Protein 5C9O (pdb70)

Organism: Photorhabdus laumondii subsp. laumondii (strain DSM 15139 / CIP 105565 / TT01) (NCBI:txid243265)

Nearest PDB structures (foldseek):
  7b7c-assembly1_A  TM=9.975E-01  e=2.654E-60  Photorhabdus laumondii
  6rg2-assembly1_A  TM=9.812E-01  e=1.168E-44  Photorhabdus laumondii subsp. laumondii TTO1
  6rg2-assembly1_B  TM=9.774E-01  e=1.225E-44  Photorhabdus laumondii subsp. laumondii TTO1
  5mxh-assembly1_A  TM=9.766E-01  e=1.684E-43  Photorhabdus asymbiotica subsp. asymbiotica ATCC 43949
  6rfz-assembly1_A  TM=9.771E-01  e=1.188E-42  Photorhabdus laumondii subsp. laumondii TTO1

Foldseek 3Di:
DALLAAFFAFAWEWDQFPQQWIKIWHAFPVQWIWMKIFPHLDLPTDIDAIDTQDAHFQAHKYWDQFPQRKIKIWTQHPVQFIWMKIDPHTPDPDMDHTDGPGFHAQFGKEWDAFPQRKIKIWGQHPQQFIKMKIAPHHPDPRIDRIDTLGFHFSATKYWDAFPQRKIKIWGQHPVQFIKIKIAPHHPDPRIDHIDTPDFHFNHGKDWDAFPVRKIKIWGQHPVQFIKMKIAPDPPDPDIDRMDTDDFHFRGTKEWDQFPVRWIKIWTQGPVQFIWIKIAPDVVHDIDDIDTADAHFDGTWDWDAGPLRKIKIWTQHPVQFIWMKIFSHSDPPGDMDHIDTPDDGGGDRSTRPND

Secondary structure (DSSP, 8-state):
--TT--PPPBS-EEEE-TT--EEEEEEETTSEEEEEEBSSSSTT--B---EEEEEEB-S--EEEE-TTS-EEEEEEBTTS-EEEEEBSSTT-S-BPPPEEEE--B-S--EEEE-TTS-EEEEEEBTTSSEEEEEBSSTTSS-B---EEEE--BSS--EEEE-TTS-EEEEEEBTTSEEEEEEBSSTTSS-BPPPEEEEEEBSS--EEEE-TTS-EEEEEEBTTSEEEEEEB--TT---BPPPEEEEEEB-S--EEEE-TTS-EEEEEEBTTSEEEEEEBSSTT-PBPPPEEEEEE-SSB-EEEE-TTS-EEEEEE-TTSSEEEEEBSSSSTT--BPPPEEE-S--EE-------

Structure (mmCIF, N/CA/C/O backbone):
data_5C9O
#
_entry.id   5C9O
#
_cell.length_a   71.787
_cell.length_b   87.825
_cell.length_c   158.336
_cell.angle_alpha   90.00
_cell.angle_beta   90.00
_cell.angle_gamma   90.00
#
_symmetry.space_group_name_H-M   'I 2 2 2'
#
loop_
_entity.id
_entity.type
_entity.pdbx_description
1 polymer 'PLL lectin'
2 non-polymer GLYCEROL
3 water water
#
loop_
_atom_site.group_PDB
_atom_site.id
_atom_site.type_symbol
_atom_site.label_atom_id
_atom_site.label_alt_id
_atom_site.label_comp_id
_atom_site.label_asym_id
_atom_site.label_entity_id
_atom_site.label_seq_id
_atom_site.pdbx_PDB_ins_code
_atom_site.Cartn_x
_atom_site.Cartn_y
_atom_site.Cartn_z
_atom_site.occupancy
_atom_site.B_iso_or_equiv
_atom_site.auth_seq_id
_atom_site.auth_comp_id
_atom_site.auth_asym_id
_atom_site.auth_atom_id
_atom_site.pdbx_PDB_model_num
ATOM 1 N N . ILE A 1 17 ? -3.429 36.451 9.206 1.00 31.46 17 ILE A N 1
ATOM 2 C CA . ILE A 1 17 ? -2.467 36.062 10.279 1.00 26.19 17 ILE A CA 1
ATOM 3 C C . ILE A 1 17 ? -0.979 36.384 9.985 1.00 21.56 17 ILE A C 1
ATOM 4 O O . ILE A 1 17 ? -0.456 36.353 8.862 1.00 26.39 17 ILE A O 1
ATOM 9 N N . GLU A 1 18 ? -0.279 36.713 11.065 1.00 20.83 18 GLU A N 1
ATOM 10 C CA . GLU A 1 18 ? 1.133 36.968 11.084 1.00 23.16 18 GLU A CA 1
ATOM 11 C C . GLU A 1 18 ? 1.912 35.620 11.227 1.00 18.82 18 GLU A C 1
ATOM 12 O O . GLU A 1 18 ? 1.373 34.599 11.800 1.00 17.42 18 GLU A O 1
ATOM 18 N N . ASN A 1 19 ? 3.131 35.598 10.711 1.00 15.80 19 ASN A N 1
ATOM 19 C CA . ASN A 1 19 ? 3.970 34.396 10.820 1.00 16.06 19 ASN A CA 1
ATOM 20 C C . ASN A 1 19 ? 4.166 33.956 12.241 1.00 16.47 19 ASN A C 1
ATOM 21 O O . ASN A 1 19 ? 4.390 32.765 12.492 1.00 16.18 19 ASN A O 1
ATOM 26 N N . SER A 1 20 ? 4.178 34.877 13.231 1.00 13.82 20 SER A N 1
ATOM 27 C CA . SER A 1 20 ? 4.418 34.546 14.605 1.00 15.06 20 SER A CA 1
ATOM 28 C C . SER A 1 20 ? 3.157 34.161 15.340 1.00 12.87 20 SER A C 1
ATOM 29 O O . SER A 1 20 ? 3.214 33.826 16.538 1.00 13.75 20 SER A O 1
ATOM 32 N N . ALA A 1 21 ? 2.016 34.119 14.702 1.00 13.36 21 ALA A N 1
ATOM 33 C CA . ALA A 1 21 ? 0.775 33.679 15.384 1.00 13.76 21 ALA A CA 1
ATOM 34 C C . ALA A 1 21 ? 0.921 32.268 15.904 1.00 12.50 21 ALA A C 1
ATOM 35 O O . ALA A 1 21 ? 1.529 31.429 15.255 1.00 12.58 21 ALA A O 1
ATOM 37 N N . ILE A 1 22 ? 0.190 32.013 16.984 1.00 12.48 22 ILE A N 1
ATOM 38 C CA . ILE A 1 22 ? -0.021 30.662 17.455 1.00 11.33 22 ILE A CA 1
ATOM 39 C C . ILE A 1 22 ? -1.499 30.395 17.570 1.00 11.27 22 ILE A C 1
ATOM 40 O O . ILE A 1 22 ? -2.180 31.037 18.359 1.00 12.14 22 ILE A O 1
ATOM 45 N N . ALA A 1 23 ? -2.049 29.540 16.724 1.00 10.57 23 ALA A N 1
ATOM 46 C CA . ALA A 1 23 ? -3.458 29.249 16.621 1.00 10.31 23 ALA A CA 1
ATOM 47 C C . ALA A 1 23 ? -4.032 28.802 17.985 1.00 9.57 23 ALA A C 1
ATOM 48 O O . ALA A 1 23 ? -3.299 28.188 18.793 1.00 11.12 23 ALA A O 1
ATOM 50 N N . LEU A 1 24 ? -5.299 29.114 18.157 1.00 10.18 24 LEU A N 1
ATOM 51 C CA . LEU A 1 24 ? -6.023 28.714 19.359 1.00 9.66 24 LEU A CA 1
ATOM 52 C C . LEU A 1 24 ? -5.855 27.269 19.674 1.00 9.94 24 LEU A C 1
ATOM 53 O O . LEU A 1 24 ? -6.023 26.393 18.828 1.00 10.94 24 LEU A O 1
ATOM 58 N N . SER A 1 25 ? -5.569 26.996 20.946 1.00 10.61 25 SER A N 1
ATOM 59 C CA A SER A 1 25 ? -5.305 25.663 21.445 0.50 10.24 25 SER A CA 1
ATOM 60 C CA B SER A 1 25 ? -5.275 25.672 21.464 0.50 10.83 25 SER A CA 1
ATOM 61 C C . SER A 1 25 ? -6.563 24.913 21.875 1.00 10.08 25 SER A C 1
ATOM 62 O O . SER A 1 25 ? -7.673 25.490 21.925 1.00 9.62 25 SER A O 1
ATOM 67 N N . GLY A 1 26 ? -6.437 23.643 22.130 1.00 9.43 26 GLY A N 1
ATOM 68 C CA . GLY A 1 26 ? -7.486 22.895 22.779 1.00 8.53 26 GLY A CA 1
ATOM 69 C C . GLY A 1 26 ? -7.711 23.395 24.196 1.00 8.86 26 GLY A C 1
ATOM 70 O O . GLY A 1 26 ? -6.816 23.961 24.801 1.00 10.51 26 GLY A O 1
ATOM 71 N N . ILE A 1 27 ? -8.911 23.160 24.660 1.00 8.31 27 ILE A N 1
ATOM 72 C CA . ILE A 1 27 ? -9.347 23.662 26.031 1.00 8.64 27 ILE A CA 1
ATOM 73 C C . ILE A 1 27 ? -9.139 22.663 27.146 1.00 8.22 27 ILE A C 1
ATOM 74 O O . ILE A 1 27 ? -9.188 23.038 28.306 1.00 9.07 27 ILE A O 1
ATOM 79 N N . VAL A 1 28 ? -8.955 21.399 26.804 1.00 7.81 28 VAL A N 1
ATOM 80 C CA . VAL A 1 28 ? -8.676 20.335 27.809 1.00 8.20 28 VAL A CA 1
ATOM 81 C C . VAL A 1 28 ? -7.542 19.499 27.355 1.00 8.20 28 VAL A C 1
ATOM 82 O O . VAL A 1 28 ? -7.222 19.436 26.134 1.00 9.50 28 VAL A O 1
ATOM 86 N N . SER A 1 29 ? -6.917 18.813 28.271 1.00 7.63 29 SER A N 1
ATOM 87 C CA A SER A 1 29 ? -6.069 17.652 27.958 0.73 8.42 29 SER A CA 1
ATOM 88 C CA B SER A 1 29 ? -6.106 17.673 27.868 0.27 7.52 29 SER A CA 1
ATOM 89 C C . SER A 1 29 ? -6.840 16.392 28.289 1.00 8.23 29 SER A C 1
ATOM 90 O O . SER A 1 29 ? -7.648 16.406 29.262 1.00 10.27 29 SER A O 1
ATOM 95 N N . VAL A 1 30 ? -6.617 15.284 27.571 1.00 7.40 30 VAL A N 1
ATOM 96 C CA . VAL A 1 30 ? -7.402 14.089 27.755 1.00 7.57 30 VAL A CA 1
ATOM 97 C C . VAL A 1 30 ? -6.459 12.911 27.847 1.00 7.22 30 VAL A C 1
ATOM 98 O O . VAL A 1 30 ? -5.387 12.888 27.227 1.00 9.41 30 VAL A O 1
ATOM 102 N N . ALA A 1 31 ? -6.805 11.929 28.614 1.00 7.66 31 ALA A N 1
ATOM 103 C CA . ALA A 1 31 ? -6.152 10.633 28.665 1.00 7.68 31 ALA A CA 1
ATOM 104 C C . ALA A 1 31 ? -7.109 9.522 28.785 1.00 7.22 31 ALA A C 1
ATOM 105 O O . ALA A 1 31 ? -8.247 9.678 29.212 1.00 8.68 31 ALA A O 1
ATOM 107 N N . ASN A 1 32 ? -6.671 8.329 28.386 1.00 7.04 32 ASN A N 1
ATOM 108 C CA . ASN A 1 32 ? -7.319 7.088 28.744 1.00 6.55 32 ASN A CA 1
ATOM 109 C C . ASN A 1 32 ? -6.759 6.562 30.047 1.00 7.19 32 ASN A C 1
ATOM 110 O O . ASN A 1 32 ? -5.517 6.534 30.236 1.00 6.84 32 ASN A O 1
ATOM 115 N N . ASN A 1 33 ? -7.632 6.157 30.956 1.00 6.14 33 ASN A N 1
ATOM 116 C CA . ASN A 1 33 ? -7.209 5.499 32.195 1.00 6.49 33 ASN A CA 1
ATOM 117 C C . ASN A 1 33 ? -6.671 4.096 31.894 1.00 6.51 33 ASN A C 1
ATOM 118 O O . ASN A 1 33 ? -6.673 3.638 30.732 1.00 6.77 33 ASN A O 1
ATOM 123 N N . ALA A 1 34 ? -6.251 3.405 32.949 1.00 7.13 34 ALA A N 1
ATOM 124 C CA . ALA A 1 34 ? -5.755 2.004 32.766 1.00 7.57 34 ALA A CA 1
ATOM 125 C C . ALA A 1 34 ? -6.879 1.126 32.164 1.00 7.96 34 ALA A C 1
ATOM 126 O O . ALA A 1 34 ? -6.623 0.219 31.366 1.00 9.47 34 ALA A O 1
ATOM 128 N N . ASP A 1 35 ? -8.140 1.432 32.536 1.00 7.26 35 ASP A N 1
ATOM 129 C CA . ASP A 1 35 ? -9.268 0.703 31.980 1.00 7.81 35 ASP A CA 1
ATOM 130 C C . ASP A 1 35 ? -9.850 1.344 30.763 1.00 7.06 35 ASP A C 1
ATOM 131 O O . ASP A 1 35 ? -10.910 0.933 30.246 1.00 7.68 35 ASP A O 1
ATOM 136 N N . ASN A 1 36 ? -9.149 2.302 30.142 1.00 6.73 36 ASN A N 1
ATOM 137 C CA . ASN A 1 36 ? -9.485 2.985 28.927 1.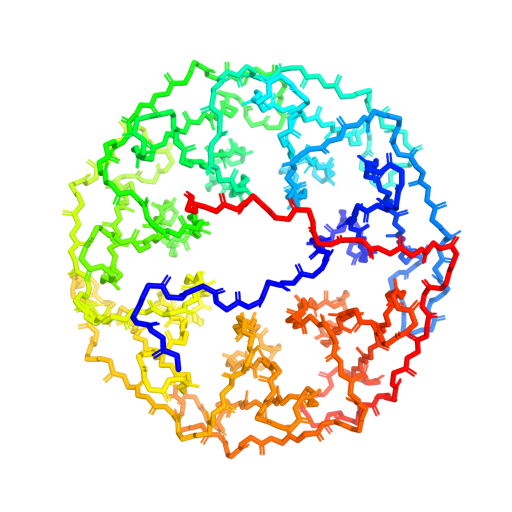00 7.80 36 ASN A CA 1
ATOM 138 C C . ASN A 1 36 ? -10.647 3.971 29.032 1.00 7.07 36 ASN A C 1
ATOM 139 O O . ASN A 1 36 ? -10.917 4.653 28.012 1.00 8.18 36 ASN A O 1
ATOM 144 N N . ARG A 1 37 ? -11.204 4.243 30.201 1.00 6.76 37 ARG A N 1
ATOM 145 C CA . ARG A 1 37 ? -12.153 5.359 30.314 1.00 7.19 37 ARG A CA 1
ATOM 146 C C . ARG A 1 37 ? -11.446 6.645 30.003 1.00 7.10 37 ARG A C 1
ATOM 147 O O . ARG A 1 37 ? -10.356 6.934 30.511 1.00 7.39 37 ARG A O 1
ATOM 155 N N . LEU A 1 38 ? -12.109 7.509 29.273 1.00 7.02 38 LEU A N 1
ATOM 156 C CA . LEU A 1 38 ? -11.640 8.849 29.020 1.00 7.40 38 LEU A CA 1
ATOM 157 C C . LEU A 1 38 ? -11.747 9.782 30.197 1.00 7.10 38 LEU A C 1
ATOM 158 O O . LEU A 1 38 ? -12.753 9.703 30.924 1.00 7.86 38 LEU A O 1
ATOM 163 N N . GLU A 1 39 ? -10.772 10.663 30.378 1.00 7.05 39 GLU A N 1
ATOM 164 C CA . GLU A 1 39 ? -10.757 11.624 31.462 1.00 7.25 39 GLU A CA 1
ATOM 165 C C . GLU A 1 39 ? -10.138 12.866 30.969 1.00 7.11 39 GLU A C 1
ATOM 166 O O . GLU A 1 39 ? -9.111 12.891 30.262 1.00 7.55 39 GLU A O 1
ATOM 172 N N . VAL A 1 40 ? -10.786 13.995 31.252 1.00 6.80 40 VAL A N 1
ATOM 173 C CA . VAL A 1 40 ? -10.446 15.299 30.765 1.00 7.81 40 VAL A CA 1
ATOM 174 C C . VAL A 1 40 ? -10.070 16.261 31.868 1.00 6.85 40 VAL A C 1
ATOM 175 O O . VAL A 1 40 ? -10.580 16.150 32.995 1.00 7.19 40 VAL A O 1
ATOM 179 N N . PHE A 1 41 ? -9.131 17.179 31.563 1.00 7.26 41 PHE A N 1
ATOM 180 C CA . PHE A 1 41 ? -8.576 18.116 32.510 1.00 6.90 41 PHE A CA 1
ATOM 181 C C . PHE A 1 41 ? -8.577 19.486 31.935 1.00 8.15 41 PHE A C 1
ATOM 182 O O . PHE A 1 41 ? -8.061 19.687 30.839 1.00 7.75 41 PHE A O 1
ATOM 190 N N . GLY A 1 42 ? -9.179 20.452 32.608 1.00 7.79 42 GLY A N 1
ATOM 191 C CA . GLY A 1 42 ? -9.190 21.818 32.191 1.00 8.10 42 GLY A CA 1
ATOM 192 C C . GLY A 1 42 ? -9.081 22.801 33.341 1.00 8.43 42 GLY A C 1
ATOM 193 O O . GLY A 1 42 ? -9.082 22.337 34.462 1.00 9.41 42 GLY A O 1
ATOM 194 N N . VAL A 1 43 ? -9.098 24.082 33.035 1.00 7.40 43 VAL A N 1
ATOM 195 C CA . VAL A 1 43 ? -8.975 25.112 34.071 1.00 7.88 43 VAL A CA 1
ATOM 196 C C . VAL A 1 43 ? -10.252 25.916 34.062 1.00 7.67 43 VAL A C 1
ATOM 197 O O . VAL A 1 43 ? -10.758 26.328 33.030 1.00 8.60 43 VAL A O 1
ATOM 201 N N . SER A 1 44 ? -10.848 26.088 35.243 1.00 8.38 44 SER A N 1
ATOM 202 C CA . SER A 1 44 ? -12.110 26.867 35.401 1.00 8.85 44 SER A CA 1
ATOM 203 C C . SER A 1 44 ? -11.824 28.315 35.733 1.00 10.21 44 SER A C 1
ATOM 204 O O . SER A 1 44 ? -10.691 28.772 35.808 1.00 9.65 44 SER A O 1
ATOM 207 N N . THR A 1 45 ? -12.936 29.033 36.011 1.00 11.76 45 THR A N 1
ATOM 208 C CA . THR A 1 45 ? -12.837 30.467 36.245 1.00 12.53 45 THR A CA 1
ATOM 209 C C . THR A 1 45 ? -12.251 30.770 37.574 1.00 13.44 45 THR A C 1
ATOM 210 O O . THR A 1 45 ? -11.885 31.956 37.829 1.00 15.50 45 THR A O 1
ATOM 214 N N . ASP A 1 46 ? -12.069 29.815 38.494 1.00 11.76 46 ASP A N 1
ATOM 215 C CA . ASP A 1 46 ? -11.307 29.911 39.669 1.00 11.51 46 ASP A CA 1
ATOM 216 C C . ASP A 1 46 ? -9.834 29.665 39.568 1.00 11.73 46 ASP A C 1
ATOM 217 O O . ASP A 1 46 ? -9.086 29.639 40.513 1.00 15.29 46 ASP A O 1
ATOM 222 N N . SER A 1 47 ? -9.415 29.477 38.293 1.00 10.98 47 SER A N 1
ATOM 223 C CA A SER A 1 47 ? -8.013 29.228 37.966 0.50 10.50 47 SER A CA 1
ATOM 224 C CA B SER A 1 47 ? -8.021 29.199 37.872 0.50 11.50 47 SER A CA 1
ATOM 225 C C . SER A 1 47 ? -7.499 27.913 38.512 1.00 11.08 47 SER A C 1
ATOM 226 O O . SER A 1 47 ? -6.286 27.788 38.646 1.00 11.79 47 SER A O 1
ATOM 231 N N . ALA A 1 48 ? -8.364 26.991 38.908 1.00 10.11 48 ALA A N 1
ATOM 232 C CA . ALA A 1 48 ? -8.000 25.652 39.352 1.00 9.50 48 ALA A CA 1
ATOM 233 C C . ALA A 1 48 ? -8.293 24.665 38.241 1.00 8.33 48 ALA A C 1
ATOM 234 O O . ALA A 1 48 ? -9.120 24.854 37.365 1.00 8.33 48 ALA A O 1
ATOM 236 N N . VAL A 1 49 ? -7.486 23.595 38.263 1.00 7.81 49 VAL A N 1
ATOM 237 C CA . VAL A 1 49 ? -7.740 22.449 37.407 1.00 8.44 49 VAL A CA 1
ATOM 238 C C . VAL A 1 49 ? -8.895 21.616 37.919 1.00 8.64 49 VAL A C 1
ATOM 239 O O . VAL 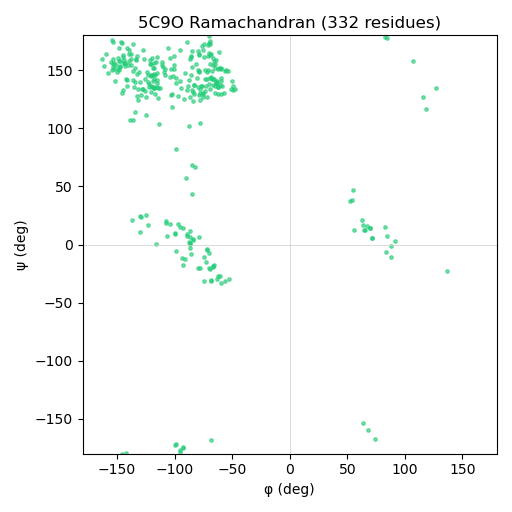A 1 49 ? -8.937 21.250 39.121 1.00 8.62 49 VAL A O 1
ATOM 243 N N . TRP A 1 50 ? -9.850 21.311 37.056 1.00 7.27 50 TRP A N 1
ATOM 244 C CA . TRP A 1 50 ? -10.892 20.405 37.321 1.00 7.79 50 TRP A CA 1
ATOM 245 C C . TRP A 1 50 ? -10.838 19.219 36.357 1.00 7.40 50 TRP A C 1
ATOM 246 O O . TRP A 1 50 ? -10.286 19.394 35.246 1.00 8.28 50 TRP A O 1
ATOM 257 N N . HIS A 1 51 ? -11.402 18.092 36.733 1.00 7.29 51 HIS A N 1
ATOM 258 C CA . HIS A 1 51 ? -11.406 16.940 35.840 1.00 7.51 51 HIS A CA 1
ATOM 259 C C . HIS A 1 51 ? -12.736 16.244 35.841 1.00 7.79 51 HIS A C 1
ATOM 260 O O . HIS A 1 51 ? -13.535 16.385 36.801 1.00 8.72 51 HIS A O 1
ATOM 267 N N . ASN A 1 52 ? -13.036 15.480 34.837 1.00 6.88 52 ASN A N 1
ATOM 268 C CA . ASN A 1 52 ? -14.262 14.741 34.661 1.00 7.18 52 ASN A CA 1
ATOM 269 C C . ASN A 1 52 ? -13.951 13.455 33.884 1.00 8.28 52 ASN A C 1
ATOM 270 O O . ASN A 1 52 ? -12.929 13.486 33.165 1.00 7.35 52 ASN A O 1
ATOM 275 N N . TRP A 1 53 ? -14.741 12.441 33.957 1.00 7.33 53 TRP A N 1
ATOM 276 C CA . TRP A 1 53 ? -14.440 11.201 33.366 1.00 7.09 53 TRP A CA 1
ATOM 277 C C . TRP A 1 53 ? -15.654 10.392 32.989 1.00 8.40 53 TRP A C 1
ATOM 278 O O . TRP A 1 53 ? -16.700 10.530 33.644 1.00 8.12 53 TRP A O 1
ATOM 289 N N . GLN A 1 54 ? -15.509 9.474 32.023 1.00 6.67 54 GLN A N 1
ATOM 290 C CA . GLN A 1 54 ? -16.466 8.484 31.800 1.00 6.97 54 GLN A CA 1
ATOM 291 C C . GLN A 1 54 ? -16.529 7.568 33.012 1.00 8.22 54 GLN A C 1
ATOM 292 O O . GLN A 1 54 ? -15.515 7.181 33.594 1.00 8.67 54 GLN A O 1
ATOM 298 N N . THR A 1 55 ? -17.745 7.205 33.453 1.00 9.14 55 THR A N 1
ATOM 299 C CA . THR A 1 55 ? -17.874 6.258 34.552 1.00 10.92 55 THR A CA 1
ATOM 300 C C . THR A 1 55 ? -17.653 4.823 34.107 1.00 8.97 55 THR A C 1
ATOM 301 O O . THR A 1 55 ? -17.338 3.960 34.934 1.00 11.46 55 THR A O 1
ATOM 305 N N . ALA A 1 56 ? -17.791 4.537 32.823 1.00 9.17 56 ALA A N 1
ATOM 306 C CA . ALA A 1 56 ? -17.511 3.215 32.242 1.00 9.38 56 ALA A CA 1
ATOM 307 C C . ALA A 1 56 ? -17.050 3.382 30.838 1.00 8.61 56 ALA A C 1
ATOM 308 O O . ALA A 1 56 ? -17.430 4.328 30.150 1.00 10.52 56 ALA A O 1
ATOM 310 N N . PRO A 1 57 ? -16.228 2.490 30.316 1.00 8.62 57 PRO A N 1
ATOM 311 C CA . PRO A 1 57 ? -15.755 2.592 28.938 1.00 8.95 57 PRO A CA 1
ATOM 312 C C . PRO A 1 57 ? -16.794 1.962 27.981 1.00 10.92 57 PRO A C 1
ATOM 313 O O . PRO A 1 57 ? -16.549 0.976 27.323 1.00 12.23 57 PRO A O 1
ATOM 317 N N . LEU A 1 58 ? -17.956 2.627 27.871 1.00 11.89 58 LEU A N 1
ATOM 318 C CA . LEU A 1 58 ? -19.078 2.150 27.058 1.00 12.57 58 LEU A CA 1
ATOM 319 C C . LEU A 1 58 ? -19.587 3.313 26.247 1.00 13.21 58 LEU A C 1
ATOM 320 O O . LEU A 1 58 ? -19.460 4.466 26.674 1.00 13.08 58 LEU A O 1
ATOM 325 N N . PRO A 1 59 ? -20.297 3.031 25.134 1.00 13.77 59 PRO A N 1
ATOM 326 C CA . PRO A 1 59 ? -20.757 4.134 24.223 1.00 15.02 59 PRO A CA 1
ATOM 327 C C . PRO A 1 59 ? -21.839 4.996 24.853 1.00 14.71 59 PRO A C 1
ATOM 328 O O . PRO A 1 59 ? -21.988 6.179 24.344 1.00 18.33 59 PRO A O 1
ATOM 332 N N . ASN A 1 60 ? -22.511 4.527 25.809 1.00 14.53 60 ASN A N 1
ATOM 333 C CA . ASN A 1 60 ? -23.542 5.282 26.470 1.00 17.70 60 ASN A CA 1
ATOM 334 C C . ASN A 1 60 ? -23.184 5.742 27.840 1.00 18.64 60 ASN A C 1
ATOM 335 O O . ASN A 1 60 ? -24.028 5.918 28.698 1.00 20.42 60 ASN A O 1
ATOM 340 N N . SER A 1 61 ? -21.885 5.776 28.186 1.00 15.01 61 SER A N 1
ATOM 341 C CA . SER A 1 61 ? -21.518 6.071 29.566 1.00 13.63 61 SER A CA 1
ATOM 342 C C . SER A 1 61 ? -21.943 7.450 29.977 1.00 11.77 61 SER A C 1
ATOM 343 O O . SER A 1 61 ? -21.755 8.400 29.304 1.00 13.99 61 SER A O 1
ATOM 346 N N . SER A 1 62 ? -22.391 7.480 31.201 1.00 13.02 62 SER A N 1
ATOM 347 C CA . SER A 1 62 ? -22.441 8.720 31.878 1.00 12.14 62 SER A CA 1
ATOM 348 C C . SER A 1 62 ? -21.057 9.277 32.179 1.00 11.66 62 SER A C 1
ATOM 349 O O . SER A 1 62 ? -20.093 8.490 32.234 1.00 11.31 62 SER A O 1
ATOM 352 N N . TRP A 1 63 ? -21.002 10.538 32.494 1.00 10.81 63 TRP A N 1
ATOM 353 C CA . TRP A 1 63 ? -19.818 11.193 32.991 1.00 9.54 63 TRP A CA 1
ATOM 354 C C . TRP A 1 63 ? -19.985 11.508 34.442 1.00 11.07 63 TRP A C 1
ATOM 355 O O . TRP A 1 63 ? -21.112 11.760 34.962 1.00 12.38 63 TRP A O 1
ATOM 366 N N . ALA A 1 64 ? -18.938 11.462 35.231 1.00 9.27 64 ALA A N 1
ATOM 367 C CA . ALA A 1 64 ? -18.969 11.529 36.682 1.00 9.33 64 ALA A CA 1
ATOM 368 C C . ALA A 1 64 ? -19.391 12.875 37.242 1.00 9.35 64 ALA A C 1
ATOM 369 O O . ALA A 1 64 ? -19.917 12.869 38.368 1.00 11.81 64 ALA A O 1
ATOM 371 N N . GLY A 1 65 ? -19.100 13.944 36.552 1.00 9.18 65 GLY A N 1
ATOM 372 C CA . GLY A 1 65 ? -19.211 15.270 37.033 1.00 9.84 65 GLY A CA 1
ATOM 373 C C . GLY A 1 65 ? -17.859 15.890 37.310 1.00 9.05 65 GLY A C 1
ATOM 374 O O . GLY A 1 65 ? -16.864 15.155 37.544 1.00 10.13 65 GLY A O 1
ATOM 375 N N . TRP A 1 66 ? -17.784 17.200 37.327 1.00 8.31 66 TRP A N 1
ATOM 376 C CA . TRP A 1 66 ? -16.530 17.867 37.490 1.00 8.26 66 TRP A CA 1
ATOM 377 C C . TRP A 1 66 ? -16.098 17.847 38.893 1.00 8.56 66 TRP A C 1
ATOM 378 O O . TRP A 1 66 ? -16.836 18.153 39.865 1.00 10.79 66 TRP A O 1
ATOM 389 N N . ASN A 1 67 ? -14.794 17.504 39.086 1.00 8.37 67 ASN A N 1
ATOM 390 C CA . ASN A 1 67 ? -14.146 17.402 40.417 1.00 7.40 67 ASN A CA 1
ATOM 391 C C . ASN A 1 67 ? -12.987 18.329 40.428 1.00 8.35 67 ASN A C 1
ATOM 392 O O . ASN A 1 67 ? -12.147 18.358 39.491 1.00 8.28 67 ASN A O 1
ATOM 397 N N . LYS A 1 68 ? -12.761 19.122 41.466 1.00 8.15 68 LYS A N 1
ATOM 398 C CA A LYS A 1 68 ? -11.714 20.124 41.578 0.50 8.05 68 LYS A CA 1
ATOM 399 C CA B LYS A 1 68 ? -11.758 20.089 41.605 0.50 8.00 68 LYS A CA 1
ATOM 400 C C . LYS A 1 68 ? -10.485 19.579 42.232 1.00 7.99 68 LYS A C 1
ATOM 401 O O . LYS A 1 68 ? -10.547 18.893 43.282 1.00 10.56 68 LYS A O 1
ATOM 412 N N . PHE A 1 69 ? -9.312 19.940 41.667 1.00 8.52 69 PHE A N 1
ATOM 413 C CA . PHE A 1 69 ? -8.062 19.896 42.402 1.00 8.37 69 PHE A CA 1
ATOM 414 C C . PHE A 1 69 ? -7.827 21.242 43.048 1.00 8.07 69 PHE A C 1
ATOM 415 O O . PHE A 1 69 ? -7.805 22.238 42.355 1.00 9.38 69 PHE A O 1
ATOM 423 N N . ASN A 1 70 ? -7.621 21.282 44.354 1.00 9.92 70 ASN A N 1
ATOM 424 C CA . ASN A 1 70 ? -7.358 22.604 44.940 1.00 11.55 70 ASN A CA 1
ATOM 425 C C . ASN A 1 70 ? -6.043 23.133 44.442 1.00 11.43 70 ASN A C 1
ATOM 426 O O . ASN A 1 70 ? -5.081 22.390 44.299 1.00 12.97 70 ASN A O 1
ATOM 431 N N . GLY A 1 71 ? -5.984 24.413 44.209 1.00 10.65 71 GLY A N 1
ATOM 432 C CA . GLY A 1 71 ? -4.764 25.129 43.908 1.00 11.20 71 GLY A CA 1
ATOM 433 C C . GLY A 1 71 ? -4.869 25.953 42.616 1.00 11.95 71 GLY A C 1
ATOM 434 O O . GLY A 1 71 ? -5.455 25.508 41.583 1.00 12.82 71 GLY A O 1
ATOM 435 N N . VAL A 1 72 ? -4.423 27.188 42.581 1.00 11.80 72 VAL A N 1
ATOM 436 C CA . VAL A 1 72 ? -4.398 28.015 41.488 1.00 11.91 72 VAL A CA 1
ATOM 437 C C . VAL A 1 72 ? -3.231 27.660 40.530 1.00 10.61 72 VAL A C 1
ATOM 438 O O . VAL A 1 72 ? -2.092 27.434 41.015 1.00 11.81 72 VAL A O 1
ATOM 442 N N . VAL A 1 73 ? -3.511 27.649 39.218 1.00 9.01 73 VAL A N 1
ATOM 443 C CA . VAL A 1 73 ? -2.528 27.311 38.241 1.00 9.81 73 VAL A CA 1
ATOM 444 C C . VAL A 1 73 ? -2.459 28.399 37.177 1.00 9.35 73 VAL A C 1
ATOM 445 O O . VAL A 1 73 ? -3.332 29.243 37.026 1.00 10.91 73 VAL A O 1
ATOM 449 N N . THR A 1 74 ? -1.386 28.308 36.358 1.00 9.34 74 THR A N 1
ATOM 450 C CA . THR A 1 74 ? -1.061 29.320 35.402 1.00 8.73 74 THR A CA 1
ATOM 451 C C . THR A 1 74 ? -0.643 28.852 34.029 1.00 8.99 74 THR A C 1
ATOM 452 O O . THR A 1 74 ? -0.020 29.512 33.264 1.00 10.29 74 THR A O 1
ATOM 456 N N . SER A 1 75 ? -1.043 27.604 33.718 1.00 8.57 75 SER A N 1
ATOM 457 C CA . SER A 1 75 ? -0.884 27.047 32.347 1.00 8.72 75 SER A CA 1
ATOM 458 C C . SER A 1 75 ? -2.047 26.129 32.036 1.00 8.67 75 SER A C 1
ATOM 459 O O . SER A 1 75 ? -2.766 25.731 32.935 1.00 9.11 75 SER A O 1
ATOM 462 N N . LYS A 1 76 ? -2.097 25.665 30.799 1.00 8.34 76 LYS A N 1
ATOM 463 C CA . LYS A 1 76 ? -2.937 24.503 30.477 1.00 8.48 76 LYS A CA 1
ATOM 464 C C . LYS A 1 76 ? -2.326 23.306 31.171 1.00 8.39 76 LYS A C 1
ATOM 465 O O . LYS A 1 76 ? -1.087 23.172 31.193 1.00 9.40 76 LYS A O 1
ATOM 471 N N . PRO A 1 77 ? -3.111 22.373 31.713 1.00 8.05 77 PRO A N 1
ATOM 472 C CA . PRO A 1 77 ? -2.587 21.119 32.310 1.00 8.51 77 PRO A CA 1
ATOM 473 C C . PRO A 1 77 ? -2.290 20.168 31.211 1.00 8.93 77 PRO A C 1
ATOM 474 O O . PRO A 1 77 ? -2.961 20.117 30.206 1.00 11.17 77 PRO A O 1
ATOM 478 N N . ALA A 1 78 ? -1.325 19.329 31.445 1.00 7.77 78 ALA A N 1
ATOM 479 C CA . ALA A 1 78 ? -0.986 18.198 30.607 1.00 8.21 78 ALA A CA 1
ATOM 480 C C . ALA A 1 78 ? -1.083 16.958 31.325 1.00 8.59 78 ALA A C 1
ATOM 481 O O . ALA A 1 78 ? -0.562 16.789 32.397 1.00 11.67 78 ALA A O 1
ATOM 483 N N . VAL A 1 79 ? -1.741 15.937 30.817 1.00 9.19 79 VAL A N 1
ATOM 484 C CA . VAL A 1 79 ? -1.928 14.647 31.505 1.00 8.31 79 VAL A CA 1
ATOM 485 C C . VAL A 1 79 ? -1.236 13.516 30.710 1.00 7.97 79 VAL A C 1
ATOM 486 O O . VAL A 1 79 ? -1.244 13.501 29.479 1.00 8.48 79 VAL A O 1
ATOM 490 N N . HIS A 1 80 ? -0.704 12.522 31.421 1.00 7.02 80 HIS A N 1
ATOM 491 C CA . HIS A 1 80 ? -0.280 11.277 30.799 1.00 7.28 80 HIS A CA 1
ATOM 492 C C . HIS A 1 80 ? -0.571 10.141 31.718 1.00 7.21 80 HIS A C 1
ATOM 493 O O . HIS A 1 80 ? -0.460 10.299 32.958 1.00 8.70 80 HIS A O 1
ATOM 500 N N . ARG A 1 81 ? -0.767 8.959 31.159 1.00 7.45 81 ARG A N 1
ATOM 501 C CA . ARG A 1 81 ? -0.842 7.688 31.926 1.00 7.16 81 ARG A CA 1
ATOM 502 C C . ARG A 1 81 ? 0.516 7.143 32.176 1.00 7.85 81 ARG A C 1
ATOM 503 O O . ARG A 1 81 ? 1.278 6.905 31.218 1.00 8.85 81 ARG A O 1
ATOM 511 N N . ASN A 1 82 ? 0.854 6.927 33.416 1.00 6.93 82 ASN A N 1
ATOM 512 C CA . ASN A 1 82 ? 2.128 6.207 33.758 1.00 7.13 82 ASN A CA 1
ATOM 513 C C . ASN A 1 82 ? 2.098 4.821 33.190 1.00 7.55 82 ASN A C 1
ATOM 514 O O . ASN A 1 82 ? 1.038 4.253 32.903 1.00 8.25 82 ASN A O 1
ATOM 519 N N . SER A 1 83 ? 3.264 4.202 33.170 1.00 7.28 83 SER A N 1
ATOM 520 C CA . SER A 1 83 ? 3.386 2.777 32.777 1.00 6.89 83 SER A CA 1
ATOM 521 C C . SER A 1 83 ? 2.802 1.832 33.790 1.00 7.79 83 SER A C 1
ATOM 522 O O . SER A 1 83 ? 2.682 0.613 33.434 1.00 8.89 83 SER A O 1
ATOM 525 N N . ASP A 1 84 ? 2.368 2.263 34.973 1.00 6.82 84 ASP A N 1
ATOM 526 C CA . ASP A 1 84 ? 1.597 1.468 35.922 1.00 7.01 84 ASP A CA 1
ATOM 527 C C . ASP A 1 84 ? 0.110 1.865 35.906 1.00 7.19 84 ASP A C 1
ATOM 528 O O . ASP A 1 84 ? -0.616 1.489 36.804 1.00 8.29 84 ASP A O 1
ATOM 533 N N . GLY A 1 85 ? -0.320 2.542 34.871 1.00 7.09 85 GLY A N 1
ATOM 534 C CA . GLY A 1 85 ? -1.753 2.894 34.685 1.00 7.03 85 GLY A CA 1
ATOM 535 C C . GLY A 1 85 ? -2.235 4.099 35.389 1.00 7.73 85 GLY A C 1
ATOM 536 O O . GLY A 1 85 ? -3.394 4.473 35.140 1.00 8.46 85 GLY A O 1
ATOM 537 N N . ARG A 1 86 ? -1.457 4.734 36.241 1.00 6.71 86 ARG A N 1
ATOM 538 C CA . ARG A 1 86 ? -1.957 5.872 36.997 1.00 6.76 86 ARG A CA 1
ATOM 539 C C . ARG A 1 86 ? -1.838 7.134 36.194 1.00 6.98 86 ARG A C 1
ATOM 540 O O . ARG A 1 86 ? -0.748 7.475 35.679 1.00 7.24 86 ARG A O 1
ATOM 548 N N . LEU A 1 87 ? -2.880 7.957 36.132 1.00 6.74 87 LEU A N 1
ATOM 549 C CA . LEU A 1 87 ? -2.779 9.226 35.496 1.00 7.01 87 LEU A CA 1
ATOM 550 C C . LEU A 1 87 ? -1.987 10.197 36.362 1.00 7.04 87 LEU A C 1
ATOM 551 O O . LEU A 1 87 ? -2.035 10.177 37.567 1.00 7.70 87 LEU A O 1
ATOM 556 N N . GLU A 1 88 ? -1.329 11.106 35.656 1.00 6.55 88 GLU A N 1
ATOM 557 C CA . GLU A 1 88 ? -0.482 12.110 36.281 1.00 6.40 88 GLU A CA 1
ATOM 558 C C . GLU A 1 88 ? -0.582 13.406 35.462 1.00 6.83 88 GLU A C 1
ATOM 559 O O . GLU A 1 88 ? -0.498 13.378 34.226 1.00 7.10 88 GLU A O 1
ATOM 565 N N . VAL A 1 89 ? -0.826 14.537 36.168 1.00 6.37 89 VAL A N 1
ATOM 566 C CA . VAL A 1 89 ? -1.055 15.809 35.554 1.00 6.80 89 VAL A CA 1
ATOM 567 C C . VAL A 1 89 ? 0.063 16.775 35.918 1.00 6.92 89 VAL A C 1
ATOM 568 O O . VAL A 1 89 ? 0.521 16.792 37.048 1.00 7.84 89 VAL A O 1
ATOM 572 N N . PHE A 1 90 ? 0.439 17.575 34.912 1.00 7.18 90 PHE A N 1
ATOM 573 C CA . PHE A 1 90 ? 1.523 18.565 35.021 1.00 6.80 90 PHE A CA 1
ATOM 574 C C . PHE A 1 90 ? 0.994 19.915 34.709 1.00 7.78 90 PHE A C 1
ATOM 575 O O . PHE A 1 90 ? 0.248 20.120 33.747 1.00 7.90 90 PHE A O 1
ATOM 583 N N . VAL A 1 91 ? 1.386 20.940 35.477 1.00 7.37 91 VAL A N 1
ATOM 584 C CA . VAL A 1 91 ? 0.854 22.291 35.284 1.00 7.42 91 VAL A CA 1
ATOM 585 C C . VAL A 1 91 ? 1.846 23.318 35.805 1.00 7.95 91 VAL A C 1
ATOM 586 O O . VAL A 1 91 ? 2.629 22.984 36.725 1.00 8.67 91 VAL A O 1
ATOM 590 N N . ARG A 1 92 ? 1.778 24.530 35.333 1.00 7.70 92 ARG A N 1
ATOM 591 C CA . ARG A 1 92 ? 2.612 25.622 35.937 1.00 8.18 92 ARG A CA 1
ATOM 592 C C . ARG A 1 92 ? 1.821 26.210 37.073 1.00 8.24 92 ARG A C 1
ATOM 593 O O . ARG A 1 92 ? 0.597 26.372 37.055 1.00 8.49 92 ARG A O 1
ATOM 601 N N . GLY A 1 93 ? 2.574 26.534 38.131 1.00 8.53 93 GLY A N 1
ATOM 602 C CA . GLY A 1 93 ? 1.959 27.142 39.347 1.00 8.81 93 GLY A CA 1
ATOM 603 C C . GLY A 1 93 ? 2.038 28.665 39.362 1.00 9.28 93 GLY A C 1
ATOM 604 O O . GLY A 1 93 ? 2.586 29.267 38.434 1.00 9.43 93 GLY A O 1
ATOM 605 N N . THR A 1 94 ? 1.507 29.239 40.468 1.00 11.25 94 THR A N 1
ATOM 606 C CA . THR A 1 94 ? 1.575 30.663 40.582 1.00 11.53 94 THR A CA 1
ATOM 607 C C . THR A 1 94 ? 3.015 31.164 40.746 1.00 11.57 94 THR A C 1
ATOM 608 O O . THR A 1 94 ? 3.251 32.377 40.531 1.00 13.99 94 THR A O 1
ATOM 612 N N . ASP A 1 95 ? 3.926 30.321 41.145 1.00 10.32 95 ASP A N 1
ATOM 613 C CA . ASP A 1 95 ? 5.343 30.584 41.258 1.00 10.08 95 ASP A CA 1
ATOM 614 C C . ASP A 1 95 ? 6.094 30.361 39.989 1.00 10.47 95 ASP A C 1
ATOM 615 O O . ASP A 1 95 ? 7.364 30.427 39.969 1.00 11.89 95 ASP A O 1
ATOM 620 N N . ASN A 1 96 ? 5.374 30.087 38.888 1.00 9.61 96 ASN A N 1
ATOM 621 C CA . ASN A 1 96 ? 5.993 29.784 37.585 1.00 10.29 96 ASN A CA 1
ATOM 622 C C . ASN A 1 96 ? 6.813 28.523 37.545 1.00 9.66 96 ASN A C 1
ATOM 623 O O . ASN A 1 96 ? 7.559 28.313 36.593 1.00 11.10 96 ASN A O 1
ATOM 628 N N . ALA A 1 97 ? 6.728 27.677 38.546 1.00 8.76 97 ALA A N 1
ATOM 629 C CA . ALA A 1 97 ? 7.402 26.382 38.591 1.00 9.22 97 ALA A CA 1
ATOM 630 C C . ALA A 1 97 ? 6.455 25.308 38.116 1.00 8.86 97 ALA A C 1
ATOM 631 O O . ALA A 1 97 ? 5.252 25.547 37.930 1.00 8.93 97 ALA A O 1
ATOM 633 N N . LEU A 1 98 ? 7.010 24.133 37.866 1.00 8.30 98 LEU A N 1
ATOM 634 C CA . LEU A 1 98 ? 6.234 23.006 37.431 1.00 7.91 98 LEU A CA 1
ATOM 635 C C . LEU A 1 98 ? 5.751 22.285 38.630 1.00 8.60 98 LEU A C 1
ATOM 636 O O . LEU A 1 98 ? 6.468 22.111 39.682 1.00 14.68 98 LEU A O 1
ATOM 641 N N . TRP A 1 99 ? 4.454 21.874 38.617 1.00 6.84 99 TRP A N 1
ATOM 642 C CA . TRP A 1 99 ? 3.827 21.054 39.665 1.00 6.69 99 TRP A CA 1
ATOM 643 C C . TRP A 1 99 ? 3.163 19.819 39.015 1.00 6.64 99 TRP A C 1
ATOM 644 O O . TRP A 1 99 ? 2.841 19.834 37.820 1.00 7.86 99 TRP A O 1
ATOM 655 N N . HIS A 1 100 ? 2.949 18.824 39.811 1.00 6.95 100 HIS A N 1
ATOM 656 C CA . HIS A 1 100 ? 2.290 17.597 39.313 1.00 7.11 100 HIS A CA 1
ATOM 657 C C . HIS A 1 100 ? 1.462 16.958 40.375 1.00 8.03 100 HIS A C 1
ATOM 658 O O . HIS A 1 100 ? 1.733 17.095 41.590 1.00 8.53 100 HIS A O 1
ATOM 665 N N . ASN A 1 101 ? 0.422 16.228 39.964 1.00 7.24 101 ASN A N 1
ATOM 666 C CA . ASN A 1 101 ? -0.392 15.435 40.833 1.00 7.65 101 ASN A CA 1
ATOM 667 C C . ASN A 1 101 ? -0.688 14.103 40.198 1.00 9.32 101 ASN A C 1
ATOM 668 O O . ASN A 1 101 ? -0.442 13.990 38.986 1.00 11.26 101 ASN A O 1
ATOM 673 N N . TRP A 1 102 ? -1.121 13.130 40.868 1.00 7.79 102 TRP A N 1
ATOM 674 C CA . TRP A 1 102 ? -1.346 11.828 40.299 1.00 7.28 102 TRP A CA 1
ATOM 675 C C . TRP A 1 102 ? -2.386 11.055 41.032 1.00 7.85 102 TRP A C 1
ATOM 676 O O . TRP A 1 102 ? -2.643 11.218 42.253 1.00 8.02 102 TRP A O 1
ATOM 687 N N . GLN A 1 103 ? -3.003 10.124 40.304 1.00 7.11 103 GLN A N 1
ATOM 688 C CA . GLN A 1 103 ? -3.731 9.066 40.942 1.00 7.43 103 GLN A CA 1
ATOM 689 C C . GLN A 1 103 ? -2.781 8.231 41.790 1.00 8.27 103 GLN A C 1
ATOM 690 O O . GLN A 1 103 ? -1.720 7.878 41.318 1.00 8.26 103 GLN A O 1
ATOM 696 N N . THR A 1 104 ? -3.241 7.916 43.018 1.00 8.69 104 THR A N 1
ATOM 697 C CA . THR A 1 104 ? -2.433 7.032 43.864 1.00 8.45 104 THR A CA 1
ATOM 698 C C . THR A 1 104 ? -2.666 5.577 43.631 1.00 9.47 104 THR A C 1
ATOM 699 O O . THR A 1 104 ? -1.866 4.674 44.075 1.00 10.70 104 THR A O 1
ATOM 703 N N . ALA A 1 105 ? -3.668 5.234 42.830 1.00 9.21 105 ALA A N 1
ATOM 704 C CA . ALA A 1 105 ? -4.003 3.911 42.364 1.00 10.62 105 ALA A CA 1
ATOM 705 C C . ALA A 1 105 ? -4.695 4.060 41.024 1.00 9.64 105 ALA A C 1
ATOM 706 O O . ALA A 1 105 ? -5.493 4.970 40.850 1.00 10.27 105 ALA A O 1
ATOM 708 N N . ALA A 1 106 ? -4.396 3.165 40.124 1.00 9.30 106 ALA A N 1
ATOM 709 C CA . ALA A 1 106 ? -4.985 3.227 38.788 1.00 9.01 106 ALA A CA 1
ATOM 710 C C . ALA A 1 106 ? -6.486 3.148 38.877 1.00 9.57 106 ALA A C 1
ATOM 711 O O . ALA A 1 106 ? -7.042 2.442 39.725 1.00 9.32 106 ALA A O 1
ATOM 713 N N . ASP A 1 107 ? -7.161 3.895 37.996 1.00 9.04 107 ASP A N 1
ATOM 714 C CA . ASP A 1 107 ? -8.636 3.879 37.907 1.00 9.76 107 ASP A CA 1
ATOM 715 C C . ASP A 1 107 ? -9.298 4.354 39.159 1.00 12.02 107 ASP A C 1
ATOM 716 O O . ASP A 1 107 ? -10.488 4.002 39.340 1.00 16.18 107 ASP A O 1
ATOM 721 N N . THR A 1 108 ? -8.670 5.088 40.029 1.00 10.76 108 THR A N 1
ATOM 722 C CA B THR A 1 108 ? -9.265 5.418 41.321 0.80 10.73 108 THR A CA 1
ATOM 723 C CA C THR A 1 108 ? -9.334 5.458 41.246 0.20 10.89 108 THR A CA 1
ATOM 724 C C . THR A 1 108 ? -9.213 6.910 41.486 1.00 11.26 108 THR A C 1
ATOM 725 O O . THR A 1 108 ? -8.191 7.580 41.157 1.00 13.55 108 THR A O 1
ATOM 732 N N . ASN A 1 109 ? -10.228 7.504 42.096 1.00 10.76 109 ASN A N 1
ATOM 733 C CA . ASN A 1 109 ? -10.283 8.906 42.374 1.00 11.04 109 ASN A CA 1
ATOM 734 C C . ASN A 1 109 ? -9.703 9.233 43.724 1.00 11.79 109 ASN A C 1
ATOM 735 O O . ASN A 1 109 ? -10.395 9.779 44.617 1.00 15.83 109 ASN A O 1
ATOM 740 N N . THR A 1 110 ? -8.453 8.857 43.957 1.00 10.53 110 THR A N 1
ATOM 741 C CA A THR A 1 110 ? -7.676 9.184 45.104 0.70 10.31 110 THR A CA 1
ATOM 742 C CA B THR A 1 110 ? -7.666 9.257 45.090 0.30 8.60 110 THR A CA 1
ATOM 743 C C . THR A 1 110 ? -6.427 9.848 44.509 1.00 10.01 110 THR A C 1
ATOM 744 O O . THR A 1 110 ? -5.644 9.147 43.846 1.00 13.15 110 THR A O 1
ATOM 751 N N . TRP A 1 111 ? -6.268 11.116 44.635 1.00 9.83 111 TRP A N 1
ATOM 752 C CA . TRP A 1 111 ? -5.227 11.890 43.993 1.00 9.24 111 TRP A CA 1
ATOM 753 C C . TRP A 1 111 ? -4.277 12.485 45.017 1.00 9.70 111 TRP A C 1
ATOM 754 O O . TRP A 1 111 ? -4.718 12.836 46.153 1.00 13.15 111 TRP A O 1
ATOM 765 N N . SER A 1 112 ? -3.035 12.632 44.688 1.00 8.95 112 SER A N 1
ATOM 766 C CA . SER A 1 112 ? -2.076 13.390 45.483 1.00 9.95 112 SER A CA 1
ATOM 767 C C . SER A 1 112 ? -2.472 14.907 45.465 1.00 11.61 112 SER A C 1
ATOM 768 O O . SER A 1 112 ? -3.180 15.352 44.613 1.00 13.39 112 SER A O 1
ATOM 771 N N . SER A 1 113 ? -1.938 15.573 46.439 1.00 15.68 113 SER A N 1
ATOM 772 C CA . SER A 1 113 ? -2.030 17.043 46.273 1.00 15.66 113 SER A CA 1
ATOM 773 C C . SER A 1 113 ? -1.032 17.435 45.061 1.00 12.31 113 SER A C 1
ATOM 774 O O . SER A 1 113 ? -0.229 16.593 44.602 1.00 10.77 113 SER A O 1
ATOM 777 N N . TRP A 1 114 ? -1.066 18.671 44.670 1.00 10.97 114 TRP A N 1
ATOM 778 C CA . TRP A 1 114 ? -0.023 19.214 43.800 1.00 9.12 114 TRP A CA 1
ATOM 779 C C . TRP A 1 114 ? 1.283 19.154 44.507 1.00 9.31 114 TRP A C 1
ATOM 780 O O . TRP A 1 114 ? 1.429 19.633 45.679 1.00 12.26 114 TRP A O 1
ATOM 791 N N . GLN A 1 115 ? 2.326 18.605 43.873 1.00 8.53 115 GLN A N 1
ATOM 792 C CA . GLN A 1 115 ? 3.672 18.464 44.449 1.00 9.33 115 GLN A CA 1
ATOM 793 C C . GLN A 1 115 ? 4.659 19.116 43.569 1.00 8.76 115 GLN A C 1
ATOM 794 O O . GLN A 1 115 ? 4.505 19.194 42.309 1.00 8.35 115 GLN A O 1
ATOM 800 N N . PRO A 1 116 ? 5.754 19.685 44.087 1.00 8.45 116 PRO A N 1
ATOM 801 C CA . PRO A 1 116 ? 6.647 20.514 43.326 1.00 7.96 116 PRO A CA 1
ATOM 802 C C . PRO A 1 116 ? 7.673 19.795 42.518 1.00 7.85 116 PRO A C 1
ATOM 803 O O . PRO A 1 116 ? 8.296 18.865 43.032 1.00 9.93 116 PRO A O 1
ATOM 807 N N . LEU A 1 117 ? 7.888 20.251 41.285 1.00 8.19 117 LEU A N 1
ATOM 808 C CA . LEU A 1 117 ? 9.025 19.845 40.488 1.00 8.63 117 LEU A CA 1
ATOM 809 C C . LEU A 1 117 ? 9.952 21.022 40.193 1.00 8.16 117 LEU A C 1
ATOM 810 O O . LEU A 1 117 ? 10.965 20.831 39.520 1.00 9.08 117 LEU A O 1
ATOM 815 N N . TYR A 1 118 ? 9.641 22.202 40.674 1.00 7.83 118 TYR A N 1
ATOM 816 C CA . TYR A 1 118 ? 10.488 23.354 40.569 1.00 9.09 118 TYR A CA 1
ATOM 817 C C . TYR A 1 118 ? 10.712 23.766 39.156 1.00 10.28 118 TYR A C 1
ATOM 818 O O . TYR A 1 118 ? 9.806 23.642 38.325 1.00 9.82 118 TYR A O 1
ATOM 827 N N . GLY A 1 119 ? 11.819 24.422 38.836 1.00 9.54 119 GLY A N 1
ATOM 828 C CA . GLY A 1 119 ? 11.973 25.015 37.531 1.00 9.76 119 GLY A CA 1
ATOM 829 C C . GLY A 1 119 ? 11.382 26.358 37.404 1.00 9.93 119 GLY A C 1
ATOM 830 O O . GLY A 1 119 ? 10.723 26.888 38.290 1.00 11.18 119 GLY A O 1
ATOM 831 N N . GLY A 1 120 ? 11.575 26.914 36.208 1.00 11.38 120 GLY A N 1
ATOM 832 C CA . GLY A 1 120 ? 10.994 28.188 35.754 1.00 10.86 120 GLY A CA 1
ATOM 833 C C . GLY A 1 120 ? 10.459 27.996 34.391 1.00 12.18 120 GLY A C 1
ATOM 834 O O . GLY A 1 120 ? 11.233 27.658 33.467 1.00 14.99 120 GLY A O 1
ATOM 835 N N . ILE A 1 121 ? 9.156 28.082 34.207 1.00 10.79 121 ILE A N 1
ATOM 836 C CA . ILE A 1 121 ? 8.515 27.541 33.002 1.00 12.37 121 ILE A CA 1
ATOM 837 C C . ILE A 1 121 ? 7.875 28.696 32.288 1.00 10.51 121 ILE A C 1
ATOM 838 O O . ILE A 1 121 ? 7.184 29.531 32.897 1.00 9.95 121 ILE A O 1
ATOM 843 N N . THR A 1 122 ? 8.019 28.778 30.971 1.00 10.01 122 THR A N 1
ATOM 844 C CA . THR A 1 122 ? 7.455 29.836 30.152 1.00 9.89 122 THR A CA 1
ATOM 845 C C . THR A 1 122 ? 6.679 29.345 28.957 1.00 9.85 122 THR A C 1
ATOM 846 O O . THR A 1 122 ? 6.485 30.007 27.982 1.00 10.50 122 THR A O 1
ATOM 850 N N . SER A 1 123 ? 6.177 28.082 29.064 1.00 9.20 123 SER A N 1
ATOM 851 C CA . SER A 1 123 ? 5.277 27.489 28.071 1.00 8.97 123 SER A CA 1
ATOM 852 C C . SER A 1 123 ? 4.366 26.598 28.824 1.00 9.57 123 SER A C 1
ATOM 853 O O . SER A 1 123 ? 4.549 26.332 30.024 1.00 9.68 123 SER A O 1
ATOM 856 N N . ASN A 1 124 ? 3.370 26.038 28.150 1.00 9.29 124 ASN A N 1
ATOM 857 C CA . ASN A 1 124 ? 2.656 24.894 28.731 1.00 9.88 124 ASN A CA 1
ATOM 858 C C . ASN A 1 124 ? 3.634 23.723 28.843 1.00 10.45 124 ASN A C 1
ATOM 859 O O . ASN A 1 124 ? 4.513 23.590 27.960 1.00 11.54 124 ASN A O 1
ATOM 864 N N . PRO A 1 125 ? 3.449 22.824 29.784 1.00 9.59 125 PRO A N 1
ATOM 865 C CA . PRO A 1 125 ? 4.224 21.617 29.824 1.00 9.03 125 PRO A CA 1
ATOM 866 C C . PRO A 1 125 ? 3.732 20.589 28.852 1.00 9.04 125 PRO A C 1
ATOM 867 O O . PRO A 1 125 ? 2.538 20.510 28.540 1.00 10.03 125 PRO A O 1
ATOM 871 N N . GLU A 1 126 ? 4.661 19.784 28.347 1.00 7.84 126 GLU A N 1
ATOM 872 C CA . GLU A 1 126 ? 4.405 18.655 27.445 1.00 8.54 126 GLU A CA 1
ATOM 873 C C . GLU A 1 126 ? 4.989 17.439 28.027 1.00 8.65 126 GLU A C 1
ATOM 874 O O . GLU A 1 126 ? 6.156 17.443 28.439 1.00 10.21 126 GLU A O 1
ATOM 880 N N . VAL A 1 127 ? 4.199 16.386 28.170 1.00 8.16 127 VAL A N 1
ATOM 881 C CA . VAL A 1 127 ? 4.654 15.143 28.774 1.00 8.56 127 VAL A CA 1
ATOM 882 C C . VAL A 1 127 ? 4.583 13.966 27.793 1.00 8.29 127 VAL A C 1
ATOM 883 O O . VAL A 1 127 ? 3.702 13.873 27.022 1.00 10.95 127 VAL A O 1
ATOM 887 N N . CYS A 1 128 ? 5.568 13.097 27.881 1.00 8.53 128 CYS A N 1
ATOM 888 C CA . CYS A 1 128 ? 5.729 11.916 27.038 1.00 11.42 128 CYS A CA 1
ATOM 889 C C . CYS A 1 128 ? 6.174 10.736 27.916 1.00 10.09 128 CYS A C 1
ATOM 890 O O . CYS A 1 128 ? 6.803 10.946 28.874 1.00 11.99 128 CYS A O 1
ATOM 893 N N . LEU A 1 129 ? 5.889 9.521 27.507 1.00 8.41 129 LEU A N 1
ATOM 894 C CA . LEU A 1 129 ? 6.378 8.364 28.191 1.00 8.36 129 LEU A CA 1
ATOM 895 C C . LEU A 1 129 ? 7.534 7.805 27.368 1.00 10.79 129 LEU A C 1
ATOM 896 O O . LEU A 1 129 ? 7.406 7.633 26.245 1.00 14.59 129 LEU A O 1
ATOM 901 N N . ASN A 1 130 ? 8.663 7.565 28.000 1.00 7.67 130 ASN A N 1
ATOM 902 C CA . ASN A 1 130 ? 9.758 6.900 27.350 1.00 7.51 130 ASN A CA 1
ATOM 903 C C . ASN A 1 130 ? 9.376 5.425 27.156 1.00 7.90 130 ASN A C 1
ATOM 904 O O . ASN A 1 130 ? 8.503 4.927 27.792 1.00 8.94 130 ASN A O 1
ATOM 909 N N . SER A 1 131 ? 10.112 4.787 26.247 1.00 7.68 131 SER A N 1
ATOM 910 C CA . SER A 1 131 ? 9.904 3.387 25.930 1.00 8.96 131 SER A CA 1
ATOM 911 C C . SER A 1 131 ? 10.375 2.450 27.051 1.00 9.12 131 SER A C 1
ATOM 912 O O . SER A 1 131 ? 10.187 1.254 26.905 1.00 10.00 131 SER A O 1
ATOM 915 N N . ASP A 1 132 ? 10.985 2.944 28.131 1.00 7.26 132 ASP A N 1
ATOM 916 C CA . ASP A 1 132 ? 11.302 2.221 29.359 1.00 7.72 132 ASP A CA 1
ATOM 917 C C . ASP A 1 132 ? 10.441 2.597 30.530 1.00 7.11 132 ASP A C 1
ATOM 918 O O . ASP A 1 132 ? 10.776 2.347 31.650 1.00 8.43 132 ASP A O 1
ATOM 923 N N . GLY A 1 133 ? 9.261 3.203 30.215 1.00 7.17 133 GLY A N 1
ATOM 924 C CA . GLY A 1 133 ? 8.261 3.406 31.310 1.00 8.46 133 GLY A CA 1
ATOM 925 C C . GLY A 1 133 ? 8.384 4.675 32.098 1.00 7.74 133 GLY A C 1
ATOM 926 O O . GLY A 1 133 ? 7.616 4.829 33.029 1.00 8.17 133 GLY A O 1
ATOM 927 N N . ARG A 1 134 ? 9.387 5.506 31.782 1.00 7.25 134 ARG A N 1
ATOM 928 C CA . ARG A 1 134 ? 9.618 6.722 32.581 1.00 7.87 134 ARG A CA 1
ATOM 929 C C . ARG A 1 134 ? 8.973 7.928 31.937 1.00 6.92 134 ARG A C 1
ATOM 930 O O . ARG A 1 134 ? 9.235 8.222 30.732 1.00 7.78 134 ARG A O 1
ATOM 938 N N . LEU A 1 135 ? 8.181 8.660 32.671 1.00 6.58 135 LEU A N 1
ATOM 939 C CA . LEU A 1 135 ? 7.650 9.931 32.166 1.00 6.97 135 LEU A CA 1
ATOM 940 C C . LEU A 1 135 ? 8.764 10.993 32.005 1.00 6.51 135 LEU A C 1
ATOM 941 O O . LEU A 1 135 ? 9.750 10.957 32.783 1.00 7.86 135 LEU A O 1
ATOM 946 N N . GLU A 1 136 ? 8.575 11.858 31.038 1.00 6.51 136 GLU A N 1
ATOM 947 C CA . GLU A 1 136 ? 9.501 12.929 30.753 1.00 6.64 136 GLU A CA 1
ATOM 948 C C . GLU A 1 136 ? 8.718 14.143 30.388 1.00 6.92 136 GLU A C 1
ATOM 949 O O . GLU A 1 136 ? 7.812 14.050 29.544 1.00 8.26 136 GLU A O 1
ATOM 955 N N . VAL A 1 137 ? 9.104 15.309 30.916 1.00 6.59 137 VAL A N 1
ATOM 956 C CA . VAL A 1 137 ? 8.395 16.557 30.710 1.00 7.15 137 VAL A CA 1
ATOM 957 C C . VAL A 1 137 ? 9.300 17.551 30.002 1.00 7.76 137 VAL A C 1
ATOM 958 O O . VAL A 1 137 ? 10.477 17.697 30.386 1.00 8.56 137 VAL A O 1
ATOM 962 N N . PHE A 1 138 ? 8.751 18.217 29.006 1.00 7.30 138 PHE A N 1
ATOM 963 C CA . PHE A 1 138 ? 9.440 19.221 28.214 1.00 7.04 138 PHE A CA 1
ATOM 964 C C . PHE A 1 138 ? 8.721 20.530 28.341 1.00 7.88 138 PHE A C 1
ATOM 965 O O . PHE A 1 138 ? 7.494 20.626 28.276 1.00 8.16 138 PHE A O 1
ATOM 973 N N . VAL A 1 139 ? 9.497 21.603 28.521 1.00 8.07 139 VAL A N 1
ATOM 974 C CA . VAL A 1 139 ? 8.954 22.975 28.677 1.00 8.18 139 VAL A CA 1
ATOM 975 C C . VAL A 1 139 ? 9.878 23.929 28.010 1.00 8.02 139 VAL A C 1
ATOM 976 O O . VAL A 1 139 ? 11.088 23.668 27.867 1.00 9.40 139 VAL A O 1
ATOM 980 N N . ARG A 1 140 ? 9.395 25.095 27.663 1.00 8.35 140 ARG A N 1
ATOM 981 C CA . ARG A 1 140 ? 10.283 26.266 27.459 1.00 8.24 140 ARG A CA 1
ATOM 982 C C . ARG A 1 140 ? 10.637 26.839 28.792 1.00 8.60 140 ARG A C 1
ATOM 983 O O . ARG A 1 140 ? 9.842 26.941 29.696 1.00 9.63 140 ARG A O 1
ATOM 991 N N . GLY A 1 141 ? 11.906 27.166 28.962 1.00 8.60 141 GLY A N 1
ATOM 992 C CA . GLY A 1 141 ? 12.416 27.738 30.221 1.00 10.05 141 GLY A CA 1
ATOM 993 C C . GLY A 1 141 ? 12.555 29.239 30.210 1.00 10.85 141 GLY A C 1
ATOM 994 O O . GLY A 1 141 ? 12.149 29.917 29.288 1.00 10.71 141 GLY A O 1
ATOM 995 N N . SER A 1 142 ? 13.185 29.733 31.306 1.00 13.50 142 SER A N 1
ATOM 996 C CA A SER A 1 142 ? 13.305 31.157 31.546 0.70 15.18 142 SER A CA 1
ATOM 997 C CA B SER A 1 142 ? 13.302 31.166 31.505 0.30 14.69 142 SER A CA 1
ATOM 998 C C . SER A 1 142 ? 14.160 31.832 30.508 1.00 13.57 142 SER A C 1
ATOM 999 O O . SER A 1 142 ? 14.029 33.025 30.286 1.00 17.27 142 SER A O 1
ATOM 1004 N N . ASP A 1 143 ? 15.034 31.111 29.866 1.00 10.89 143 ASP A N 1
ATOM 1005 C CA . ASP A 1 143 ? 15.946 31.579 28.824 1.00 10.80 143 ASP A CA 1
ATOM 1006 C C . ASP A 1 143 ? 15.488 31.280 27.374 1.00 10.48 143 ASP A C 1
ATOM 1007 O O . ASP A 1 143 ? 16.234 31.412 26.452 1.00 12.11 143 ASP A O 1
ATOM 1012 N N . ASN A 1 144 ? 14.233 30.809 27.289 1.00 10.25 144 ASN A N 1
ATOM 1013 C CA . ASN A 1 144 ? 13.578 30.431 26.018 1.00 10.32 144 ASN A CA 1
ATOM 1014 C C . ASN A 1 144 ? 14.129 29.163 25.406 1.00 9.40 144 ASN A C 1
ATOM 1015 O O . ASN A 1 144 ? 13.708 28.779 24.316 1.00 10.28 144 ASN A O 1
ATOM 1020 N N . ALA A 1 145 ? 15.039 28.444 26.093 1.00 9.13 145 ALA A N 1
ATOM 1021 C CA . ALA A 1 145 ? 15.487 27.169 25.672 1.00 9.41 145 ALA A CA 1
ATOM 1022 C C . ALA A 1 145 ? 14.483 26.060 26.008 1.00 8.59 145 ALA A C 1
ATOM 1023 O O . ALA A 1 145 ? 13.578 26.289 26.821 1.00 8.95 145 ALA A O 1
ATOM 1025 N N . LEU A 1 146 ? 14.671 24.907 25.352 1.00 8.76 146 LEU A N 1
ATOM 1026 C CA . LEU A 1 146 ? 13.938 23.692 25.781 1.00 8.61 146 LEU A CA 1
ATOM 1027 C C . LEU A 1 146 ? 14.605 23.115 26.986 1.00 7.89 146 LEU A C 1
ATOM 1028 O O . LEU A 1 146 ? 15.806 22.833 26.966 1.00 9.12 146 LEU A O 1
ATOM 1033 N N . TRP A 1 147 ? 13.837 22.857 28.058 1.00 7.22 147 TRP A N 1
ATOM 1034 C CA . TRP A 1 147 ? 14.302 22.196 29.238 1.00 8.21 147 TRP A CA 1
ATOM 1035 C C . TRP A 1 147 ? 13.511 20.952 29.464 1.00 8.25 147 TRP A C 1
ATOM 1036 O O . TRP A 1 147 ? 12.336 20.825 29.014 1.00 8.85 147 TRP A O 1
ATOM 1047 N N . HIS A 1 148 ? 14.103 19.987 30.164 1.00 7.63 148 HIS A N 1
ATOM 1048 C CA . HIS A 1 148 ? 13.395 18.719 30.450 1.00 8.07 148 HIS A CA 1
ATOM 1049 C C . HIS A 1 148 ? 13.747 18.164 31.783 1.00 8.36 148 HIS A C 1
ATOM 1050 O O . HIS A 1 148 ? 14.785 18.503 32.383 1.00 8.22 148 HIS A O 1
ATOM 1057 N N . ILE A 1 149 ? 12.925 17.273 32.294 1.00 7.37 149 ILE A N 1
ATOM 1058 C CA . ILE A 1 149 ? 13.027 16.621 33.574 1.00 7.74 149 ILE A CA 1
ATOM 1059 C C . ILE A 1 149 ? 12.341 15.287 33.445 1.00 7.80 149 ILE A C 1
ATOM 1060 O O . ILE A 1 149 ? 11.386 15.195 32.650 1.00 8.21 149 ILE A O 1
ATOM 1065 N N . TRP A 1 150 ? 12.737 14.269 34.181 1.00 7.30 150 TRP A N 1
ATOM 1066 C CA . TRP A 1 150 ? 12.179 12.904 33.935 1.00 7.02 150 TRP A CA 1
ATOM 1067 C C . TRP A 1 150 ? 12.165 12.075 35.168 1.00 7.22 150 TRP A C 1
ATOM 1068 O O . TRP A 1 150 ? 12.948 12.245 36.098 1.00 7.69 150 TRP A O 1
ATOM 1079 N N . GLN A 1 151 ? 11.246 11.110 35.196 1.00 7.02 151 GLN A N 1
ATOM 1080 C CA . GLN A 1 151 ? 11.332 10.060 36.177 1.00 7.23 151 GLN A CA 1
ATOM 1081 C C . GLN A 1 151 ? 12.705 9.326 35.993 1.00 7.56 151 GLN A C 1
ATOM 1082 O O . GLN A 1 151 ? 13.022 9.005 34.855 1.00 8.05 151 GLN A O 1
ATOM 1088 N N . THR A 1 152 ? 13.401 9.020 37.092 1.00 8.79 152 THR A N 1
ATOM 1089 C CA . THR A 1 152 ? 14.594 8.216 36.971 1.00 9.69 152 THR A CA 1
ATOM 1090 C C . THR A 1 152 ? 14.352 6.769 37.172 1.00 9.61 152 THR A C 1
ATOM 1091 O O . THR A 1 152 ? 15.219 5.952 36.804 1.00 11.48 152 THR A O 1
ATOM 1095 N N . ALA A 1 153 ? 13.167 6.403 37.658 1.00 8.76 153 ALA A N 1
ATOM 1096 C CA . ALA A 1 153 ? 12.704 5.019 37.721 1.00 9.39 153 ALA A CA 1
ATOM 1097 C C . ALA A 1 153 ? 11.244 5.029 37.225 1.00 8.93 153 ALA A C 1
ATOM 1098 O O . ALA A 1 153 ? 10.500 5.948 37.629 1.00 9.86 153 ALA A O 1
ATOM 1100 N N . ALA A 1 154 ? 10.917 4.093 36.388 1.00 8.42 154 ALA A N 1
ATOM 1101 C CA . ALA A 1 154 ? 9.572 4.053 35.819 1.00 9.00 154 ALA A CA 1
ATOM 1102 C C . ALA A 1 154 ? 8.527 4.140 36.908 1.00 8.12 154 ALA A C 1
ATOM 1103 O O . ALA A 1 154 ? 8.565 3.488 37.924 1.00 8.70 154 ALA A O 1
ATOM 1105 N N . HIS A 1 155 ? 7.526 5.013 36.639 1.00 8.05 155 HIS A N 1
ATOM 1106 C CA . HIS A 1 155 ? 6.289 5.135 37.462 1.00 8.24 155 HIS A CA 1
ATOM 1107 C C . HIS A 1 155 ? 6.571 5.331 38.941 1.00 9.69 155 HIS A C 1
ATOM 1108 O O . HIS A 1 155 ? 5.805 4.894 39.759 1.00 10.82 155 HIS A O 1
ATOM 1115 N N . THR A 1 156 ? 7.630 6.108 39.227 1.00 9.06 156 THR A N 1
ATOM 1116 C CA A THR A 1 156 ? 8.063 6.402 40.621 0.70 10.73 156 THR A CA 1
ATOM 1117 C CA B THR A 1 156 ? 7.918 6.492 40.637 0.30 8.70 156 THR A CA 1
ATOM 1118 C C . THR A 1 156 ? 8.147 7.890 40.760 1.00 10.72 156 THR A C 1
ATOM 1119 O O . THR A 1 156 ? 8.476 8.616 39.819 1.00 12.06 156 THR A O 1
ATOM 1126 N N . ASN A 1 157 ? 8.026 8.413 41.999 1.00 11.28 157 ASN A N 1
ATOM 1127 C CA . ASN A 1 157 ? 8.287 9.830 42.285 1.00 11.41 157 ASN A CA 1
ATOM 1128 C C . ASN A 1 157 ? 9.732 10.144 42.533 1.00 14.37 157 ASN A C 1
ATOM 1129 O O . ASN A 1 157 ? 10.068 11.106 43.279 1.00 23.26 157 ASN A O 1
ATOM 1134 N N . SER A 1 158 ? 10.610 9.620 41.771 1.00 10.96 158 SER A N 1
ATOM 1135 C CA . SER A 1 158 ? 12.002 9.920 41.805 1.00 11.08 158 SER A CA 1
ATOM 1136 C C . SER A 1 158 ? 12.310 10.613 40.476 1.00 10.66 158 SER A C 1
ATOM 1137 O O . SER A 1 158 ? 12.166 9.981 39.401 1.00 12.22 158 SER A O 1
ATOM 1140 N N . TRP A 1 159 ? 12.475 11.899 40.475 1.00 9.74 159 TRP A N 1
ATOM 1141 C CA . TRP A 1 159 ? 12.664 12.740 39.319 1.00 9.55 159 TRP A CA 1
ATOM 1142 C C . TRP A 1 159 ? 14.092 13.270 39.261 1.00 9.89 159 TRP A C 1
ATOM 1143 O O . TRP A 1 159 ? 14.750 13.482 40.313 1.00 11.93 159 TRP A O 1
ATOM 1154 N N . SER A 1 160 ? 14.547 13.460 38.033 1.00 8.23 160 SER A N 1
ATOM 1155 C CA . SER A 1 160 ? 15.904 13.992 37.752 1.00 7.53 160 SER A CA 1
ATOM 1156 C C . SER A 1 160 ? 15.950 15.472 38.184 1.00 7.61 160 SER A C 1
ATOM 1157 O O . SER A 1 160 ? 14.954 16.103 38.445 1.00 9.94 160 SER A O 1
ATOM 1160 N N . ASN A 1 161 ? 17.142 16.045 38.086 1.00 8.64 161 ASN A N 1
ATOM 1161 C CA . ASN A 1 161 ? 17.274 17.457 38.023 1.00 9.36 161 ASN A CA 1
ATOM 1162 C C . ASN A 1 161 ? 16.850 17.966 36.651 1.00 7.81 161 ASN A C 1
ATOM 1163 O O . ASN A 1 161 ? 16.858 17.205 35.621 1.00 9.62 161 ASN A O 1
ATOM 1168 N N . TRP A 1 162 ? 16.553 19.247 36.540 1.00 8.41 162 TRP A N 1
ATOM 1169 C CA . TRP A 1 162 ? 16.296 19.929 35.322 1.00 8.72 162 TRP A CA 1
ATOM 1170 C C . TRP A 1 162 ? 17.535 19.979 34.463 1.00 8.70 162 TRP A C 1
ATOM 1171 O O . TRP A 1 162 ? 18.689 20.199 34.962 1.00 10.50 162 TRP A O 1
ATOM 1182 N N . LYS A 1 163 ? 17.378 19.852 33.145 1.00 8.25 163 LYS A N 1
ATOM 1183 C CA . LYS A 1 163 ? 18.498 19.892 32.184 1.00 8.02 163 LYS A CA 1
ATOM 1184 C C . LYS A 1 163 ? 18.087 20.613 30.942 1.00 8.46 163 LYS A C 1
ATOM 1185 O O . LYS A 1 163 ? 16.935 20.446 30.469 1.00 9.13 163 LYS A O 1
ATOM 1191 N N . SER A 1 164 ? 18.981 21.393 30.338 1.00 8.45 164 SER A N 1
ATOM 1192 C CA . SER A 1 164 ? 18.663 22.141 29.174 1.00 8.24 164 SER A CA 1
ATOM 1193 C C . SER A 1 164 ? 19.060 21.405 27.915 1.00 8.95 164 SER A C 1
ATOM 1194 O O . SER A 1 164 ? 20.103 20.753 27.809 1.00 11.84 164 SER A O 1
ATOM 1197 N N . LEU A 1 165 ? 18.216 21.506 26.902 1.00 8.86 165 LEU A N 1
ATOM 1198 C CA . LEU A 1 165 ? 18.462 21.055 25.541 1.00 9.13 165 LEU A CA 1
ATOM 1199 C C . LEU A 1 165 ? 18.713 22.234 24.583 1.00 9.97 165 LEU A C 1
ATOM 1200 O O . LEU A 1 165 ? 18.775 22.056 23.358 1.00 10.82 165 LEU A O 1
ATOM 1205 N N . GLY A 1 166 ? 18.822 23.430 25.138 1.00 9.41 166 GLY A N 1
ATOM 1206 C CA . GLY A 1 166 ? 19.127 24.563 24.298 1.00 9.78 166 GLY A CA 1
ATOM 1207 C C . GLY A 1 166 ? 18.026 24.938 23.343 1.00 9.72 166 GLY A C 1
ATOM 1208 O O . GLY A 1 166 ? 16.836 24.648 23.553 1.00 9.62 166 GLY A O 1
ATOM 1209 N N . GLY A 1 167 ? 18.396 25.669 22.292 1.00 10.35 167 GLY A N 1
ATOM 1210 C CA . GLY A 1 167 ? 17.430 26.209 21.370 1.00 11.06 167 GLY A CA 1
ATOM 1211 C C . GLY A 1 167 ? 16.800 27.472 21.815 1.00 10.70 167 GLY A C 1
ATOM 1212 O O . GLY A 1 167 ? 17.050 28.024 22.923 1.00 11.54 167 GLY A O 1
ATOM 1213 N N . THR A 1 168 ? 15.916 28.008 20.942 1.00 10.11 168 THR A N 1
ATOM 1214 C CA . THR A 1 168 ? 15.161 29.185 21.196 1.00 10.67 168 THR A CA 1
ATOM 1215 C C . THR A 1 168 ? 13.717 28.925 20.733 1.00 11.22 168 THR A C 1
ATOM 1216 O O . THR A 1 168 ? 13.543 28.767 19.526 1.00 13.35 168 THR A O 1
ATOM 1220 N N . LEU A 1 169 ? 12.777 28.759 21.632 1.00 9.77 169 LEU A N 1
ATOM 1221 C CA . LEU A 1 169 ? 11.429 28.310 21.296 1.00 8.49 169 LEU A CA 1
ATOM 1222 C C . LEU A 1 169 ? 10.454 29.466 21.198 1.00 8.46 169 LEU A C 1
ATOM 1223 O O . LEU A 1 169 ? 10.447 30.357 22.046 1.00 10.10 169 LEU A O 1
ATOM 1228 N N . THR A 1 170 ? 9.507 29.379 20.257 1.00 8.96 170 THR A N 1
ATOM 1229 C CA . THR A 1 170 ? 8.426 30.291 20.060 1.00 8.45 170 THR A CA 1
ATOM 1230 C C . THR A 1 170 ? 7.072 29.660 19.944 1.00 9.55 170 THR A C 1
ATOM 1231 O O . THR A 1 170 ? 6.068 30.269 19.605 1.00 10.97 170 THR A O 1
ATOM 1235 N N . SER A 1 171 ? 7.006 28.343 20.261 1.00 9.03 171 SER A N 1
ATOM 1236 C CA . SER A 1 171 ? 5.770 27.604 20.441 1.00 9.40 171 SER A CA 1
ATOM 1237 C C . SER A 1 171 ? 5.898 26.724 21.684 1.00 9.40 171 SER A C 1
ATOM 1238 O O . SER A 1 171 ? 6.984 26.573 22.228 1.00 9.56 171 SER A O 1
ATOM 1241 N N . ASN A 1 172 ? 4.767 26.096 22.067 1.00 9.03 172 ASN A N 1
ATOM 1242 C CA . ASN A 1 172 ? 4.904 25.018 23.011 1.00 9.23 172 ASN A CA 1
ATOM 1243 C C . ASN A 1 172 ? 5.599 23.820 22.327 1.00 9.31 172 ASN A C 1
ATOM 1244 O O . ASN A 1 172 ? 5.515 23.691 21.108 1.00 9.83 172 ASN A O 1
ATOM 1249 N N . PRO A 1 173 ? 6.252 22.974 23.093 1.00 9.36 173 PRO A N 1
ATOM 1250 C CA . PRO A 1 173 ? 6.898 21.761 22.508 1.00 8.60 173 PRO A CA 1
ATOM 1251 C C . PRO A 1 173 ? 5.844 20.667 22.319 1.00 8.57 173 PRO A C 1
ATOM 1252 O O . PRO A 1 173 ? 4.829 20.597 23.052 1.00 9.61 173 PRO A O 1
ATOM 1256 N N . ALA A 1 174 ? 6.110 19.775 21.394 1.00 8.49 174 ALA A N 1
ATOM 1257 C CA . ALA A 1 174 ? 5.340 18.538 21.176 1.00 8.35 174 ALA A CA 1
ATOM 1258 C C . ALA A 1 174 ? 6.319 17.398 21.125 1.00 9.49 174 ALA A C 1
ATOM 1259 O O . ALA A 1 174 ? 7.296 17.444 20.323 1.00 10.15 174 ALA A O 1
ATOM 1261 N N . ALA A 1 175 ? 6.093 16.336 21.905 1.00 8.69 175 ALA A N 1
ATOM 1262 C CA . ALA A 1 175 ? 7.012 15.201 22.005 1.00 9.44 175 ALA A CA 1
ATOM 1263 C C . ALA A 1 175 ? 6.348 13.955 21.583 1.00 10.85 175 ALA A C 1
ATOM 1264 O O . ALA A 1 175 ? 5.137 13.744 21.854 1.00 14.10 175 ALA A O 1
ATOM 1266 N N . HIS A 1 176 ? 7.039 13.027 20.970 1.00 8.66 176 HIS A N 1
ATOM 1267 C CA . HIS A 1 176 ? 6.472 11.749 20.578 1.00 8.00 176 HIS A CA 1
ATOM 1268 C C . HIS A 1 176 ? 7.553 10.689 20.494 1.00 7.76 176 HIS A C 1
ATOM 1269 O O . HIS A 1 176 ? 8.694 11.016 20.128 1.00 9.82 176 HIS A O 1
ATOM 1276 N N . LEU A 1 177 ? 7.223 9.432 20.755 1.00 8.51 177 LEU A N 1
ATOM 1277 C CA . LEU A 1 177 ? 8.141 8.358 20.486 1.00 10.05 177 LEU A CA 1
ATOM 1278 C C . LEU A 1 177 ? 8.215 8.030 19.016 1.00 9.57 177 LEU A C 1
ATOM 1279 O O . LEU A 1 177 ? 7.220 7.821 18.333 1.00 10.83 177 LEU A O 1
ATOM 1284 N N . ASN A 1 178 ? 9.461 7.840 18.561 1.00 8.58 178 ASN A N 1
ATOM 1285 C CA . ASN A 1 178 ? 9.699 7.086 17.337 1.00 9.12 178 ASN A CA 1
ATOM 1286 C C . ASN A 1 178 ? 9.364 5.619 17.569 1.00 9.52 178 ASN A C 1
ATOM 1287 O O . ASN A 1 178 ? 9.303 5.131 18.698 1.00 10.94 178 ASN A O 1
ATOM 1292 N N . ALA A 1 179 ? 9.210 4.918 16.432 1.00 10.86 179 ALA A N 1
ATOM 1293 C CA . ALA A 1 179 ? 8.927 3.482 16.542 1.00 12.39 179 ALA A CA 1
ATOM 1294 C C . ALA A 1 179 ? 9.976 2.708 17.240 1.00 10.90 179 ALA A C 1
ATOM 1295 O O . ALA A 1 179 ? 9.666 1.671 17.825 1.00 12.87 179 ALA A O 1
ATOM 1297 N N . ASP A 1 180 ? 11.203 3.166 17.198 1.00 10.14 180 ASP A N 1
ATOM 1298 C CA . ASP A 1 180 ? 12.345 2.531 17.806 1.00 10.51 180 ASP A CA 1
ATOM 1299 C C . ASP A 1 180 ? 12.569 2.998 19.254 1.00 10.18 180 ASP A C 1
ATOM 1300 O O . ASP A 1 180 ? 13.620 2.684 19.850 1.00 11.26 180 ASP A O 1
ATOM 1305 N N . GLY A 1 181 ? 11.611 3.784 19.800 1.00 9.10 181 GLY A N 1
ATOM 1306 C CA . GLY A 1 181 ? 11.699 4.115 21.232 1.00 9.58 181 GLY A CA 1
ATOM 1307 C C . GLY A 1 181 ? 12.436 5.378 21.543 1.00 9.94 181 GLY A C 1
ATOM 1308 O O . GLY A 1 181 ? 12.615 5.642 22.722 1.00 10.75 181 GLY A O 1
ATOM 1309 N N . ARG A 1 182 ? 12.902 6.127 20.578 1.00 8.92 182 ARG A N 1
ATOM 1310 C CA . ARG A 1 182 ? 13.556 7.416 20.806 1.00 8.68 182 ARG A CA 1
ATOM 1311 C C . ARG A 1 182 ? 12.529 8.512 20.868 1.00 7.74 182 ARG A C 1
ATOM 1312 O O . ARG A 1 182 ? 11.767 8.738 19.897 1.00 8.59 182 ARG A O 1
ATOM 1320 N N . ILE A 1 183 ? 12.561 9.314 21.940 1.00 7.63 183 ILE A N 1
ATOM 1321 C CA . ILE A 1 183 ? 11.714 10.515 21.992 1.00 7.71 183 ILE A CA 1
ATOM 1322 C C . ILE A 1 183 ? 12.240 11.554 21.003 1.00 8.42 183 ILE A C 1
ATOM 1323 O O . ILE A 1 183 ? 13.465 11.759 20.898 1.00 9.08 183 ILE A O 1
ATOM 1328 N N . GLU A 1 184 ? 11.325 12.203 20.301 1.00 7.38 184 GLU A N 1
ATOM 1329 C CA . GLU A 1 184 ? 11.597 13.335 19.435 1.00 7.30 184 GLU A CA 1
ATOM 1330 C C . GLU A 1 184 ? 10.713 14.492 19.781 1.00 7.16 184 GLU A C 1
ATOM 1331 O O . GLU A 1 184 ? 9.542 14.291 20.046 1.00 8.66 184 GLU A O 1
ATOM 1337 N N . VAL A 1 185 ? 11.314 15.685 19.868 1.00 8.03 185 VAL A N 1
ATOM 1338 C CA . VAL A 1 185 ? 10.614 16.904 20.227 1.00 7.98 185 VAL A CA 1
ATOM 1339 C C . VAL A 1 185 ? 10.601 17.908 19.112 1.00 7.57 185 VAL A C 1
ATOM 1340 O O . VAL A 1 185 ? 11.628 18.124 18.481 1.00 8.48 185 VAL A O 1
ATOM 1344 N N . PHE A 1 186 ? 9.416 18.502 18.898 1.00 7.14 186 PHE A N 1
ATOM 1345 C CA . PHE A 1 186 ? 9.172 19.482 17.859 1.00 7.39 186 PHE A CA 1
ATOM 1346 C C . PHE A 1 186 ? 8.779 20.789 18.451 1.00 7.91 186 PHE A C 1
ATOM 1347 O O . PHE A 1 186 ? 7.961 20.818 19.387 1.00 8.17 186 PHE A O 1
ATOM 1355 N N . ALA A 1 187 ? 9.323 21.913 17.990 1.00 8.60 187 ALA A N 1
ATOM 1356 C CA . ALA A 1 187 ? 8.920 23.220 18.490 1.00 8.76 187 ALA A CA 1
ATOM 1357 C C . ALA A 1 187 ? 9.260 24.254 17.480 1.00 8.33 187 ALA A C 1
ATOM 1358 O O . ALA A 1 187 ? 10.271 24.112 16.740 1.00 9.85 187 ALA A O 1
ATOM 1360 N N . ARG A 1 188 ? 8.458 25.298 17.403 1.00 7.71 188 ARG A N 1
ATOM 1361 C CA . ARG A 1 188 ? 8.791 26.424 16.542 1.00 8.56 188 ARG A CA 1
ATOM 1362 C C . ARG A 1 188 ? 9.995 27.181 17.110 1.00 9.06 188 ARG A C 1
ATOM 1363 O O . ARG A 1 188 ? 10.132 27.325 18.331 1.00 9.12 188 ARG A O 1
ATOM 1371 N N . GLY A 1 189 ? 10.841 27.661 16.204 1.00 8.63 189 GLY A N 1
ATOM 1372 C CA . GLY A 1 189 ? 12.019 28.425 16.525 1.00 10.20 189 GLY A CA 1
ATOM 1373 C C . GLY A 1 189 ? 11.879 29.931 16.373 1.00 10.06 189 GLY A C 1
ATOM 1374 O O . GLY A 1 189 ? 10.890 30.460 16.032 1.00 10.13 189 GLY A O 1
ATOM 1375 N N . ALA A 1 190 ? 13.094 30.560 16.545 1.00 12.23 190 ALA A N 1
ATOM 1376 C CA . ALA A 1 190 ? 13.093 32.043 16.504 1.00 12.90 190 ALA A CA 1
ATOM 1377 C C . ALA A 1 190 ? 12.828 32.599 15.142 1.00 12.95 190 ALA A C 1
ATOM 1378 O O . ALA A 1 190 ? 12.375 33.770 15.050 1.00 14.81 190 ALA A O 1
ATOM 1380 N N . ASP A 1 191 ? 13.041 31.794 14.084 1.00 11.04 191 ASP A N 1
ATOM 1381 C CA . ASP A 1 191 ? 12.704 32.124 12.723 1.00 11.50 191 ASP A CA 1
ATOM 1382 C C . ASP A 1 191 ? 11.313 31.752 12.254 1.00 10.37 191 ASP A C 1
ATOM 1383 O O . ASP A 1 191 ? 10.963 31.768 11.049 1.00 12.90 191 ASP A O 1
ATOM 1388 N N . ASN A 1 192 ? 10.453 31.326 13.213 1.00 9.41 192 ASN A N 1
ATOM 1389 C CA . ASN A 1 192 ? 9.112 30.828 13.001 1.00 10.74 192 ASN A CA 1
ATOM 1390 C C . ASN A 1 192 ? 9.076 29.526 12.234 1.00 9.29 192 ASN A C 1
ATOM 1391 O O . ASN A 1 192 ? 7.937 29.147 11.876 1.00 11.22 192 ASN A O 1
ATOM 1396 N N . ALA A 1 193 ? 10.189 28.814 12.034 1.00 10.26 193 ALA A N 1
ATOM 1397 C CA . ALA A 1 193 ? 10.231 27.528 11.373 1.00 10.21 193 ALA A CA 1
ATOM 1398 C C . ALA A 1 193 ? 9.962 26.458 12.367 1.00 9.97 193 ALA A C 1
ATOM 1399 O O . ALA A 1 193 ? 10.259 26.654 13.561 1.00 10.50 193 ALA A O 1
ATOM 1401 N N . LEU A 1 194 ? 9.586 25.299 11.883 1.00 9.64 194 LEU A N 1
ATOM 1402 C CA . LEU A 1 194 ? 9.597 24.088 12.735 1.00 9.40 194 LEU A CA 1
ATOM 1403 C C . LEU A 1 194 ? 10.956 23.534 12.899 1.00 10.27 194 LEU A C 1
ATOM 1404 O O . LEU A 1 194 ? 11.610 23.194 11.932 1.00 11.12 194 LEU A O 1
ATOM 1409 N N . TRP A 1 195 ? 11.419 23.374 14.137 1.00 8.78 195 TRP A N 1
ATOM 1410 C CA . TRP A 1 195 ? 12.641 22.691 14.476 1.00 8.92 195 TRP A CA 1
ATOM 1411 C C . TRP A 1 195 ? 12.383 21.422 15.297 1.00 8.47 195 TRP A C 1
ATOM 1412 O O . TRP A 1 195 ? 11.290 21.229 15.816 1.00 8.23 195 TRP A O 1
ATOM 1423 N N . HIS A 1 196 ? 13.340 20.539 15.333 1.00 8.23 196 HIS A N 1
ATOM 1424 C CA . HIS A 1 196 ? 13.221 19.302 16.132 1.00 8.49 196 HIS A CA 1
ATOM 1425 C C . HIS A 1 196 ? 14.532 18.813 16.636 1.00 8.37 196 HIS A C 1
ATOM 1426 O O . HIS A 1 196 ? 15.621 19.260 16.145 1.00 8.53 196 HIS A O 1
ATOM 1433 N N . ILE A 1 197 ? 14.495 17.977 17.659 1.00 7.70 197 ILE A N 1
ATOM 1434 C CA . ILE A 1 197 ? 15.641 17.443 18.392 1.00 8.00 197 ILE A CA 1
ATOM 1435 C C . ILE A 1 197 ? 15.260 16.089 18.906 1.00 8.01 197 ILE A C 1
ATOM 1436 O O . ILE A 1 197 ? 14.054 15.883 19.153 1.00 8.93 197 ILE A O 1
ATOM 1441 N N . TRP A 1 198 ? 16.150 15.124 19.043 1.00 8.34 198 TRP A N 1
ATOM 1442 C CA . TRP A 1 198 ? 15.733 13.751 19.384 1.00 8.14 198 TRP A CA 1
ATOM 1443 C C . TRP A 1 198 ? 16.765 13.042 20.218 1.00 8.52 198 TRP A C 1
ATOM 1444 O O . TRP A 1 198 ? 17.980 13.309 20.129 1.00 10.06 198 TRP A O 1
ATOM 1455 N N . GLN A 1 199 ? 16.327 12.094 20.997 1.00 7.39 199 GLN A N 1
ATOM 1456 C CA . GLN A 1 199 ? 17.198 11.083 21.544 1.00 9.00 199 GLN A CA 1
ATOM 1457 C C . GLN A 1 199 ? 17.824 10.328 20.396 1.00 9.14 199 GLN A C 1
ATOM 1458 O O . GLN A 1 199 ? 17.182 9.961 19.459 1.00 9.08 199 GLN A O 1
ATOM 1464 N N . THR A 1 200 ? 19.155 10.071 20.566 1.00 10.07 200 THR A N 1
ATOM 1465 C CA . THR A 1 200 ? 19.880 9.270 19.572 1.00 10.87 200 THR A CA 1
ATOM 1466 C C . THR A 1 200 ? 20.026 7.868 19.967 1.00 11.20 200 THR A C 1
ATOM 1467 O O . THR A 1 200 ? 20.464 7.035 19.195 1.00 13.24 200 THR A O 1
ATOM 1471 N N . ALA A 1 201 ? 19.609 7.498 21.183 1.00 10.61 201 ALA A N 1
ATOM 1472 C CA . ALA A 1 201 ? 19.487 6.140 21.606 1.00 10.56 201 ALA A CA 1
ATOM 1473 C C . ALA A 1 201 ? 18.226 6.088 22.445 1.00 9.69 201 ALA A C 1
ATOM 1474 O O . ALA A 1 201 ? 17.928 7.012 23.273 1.00 11.22 201 ALA A O 1
ATOM 1476 N N . ALA A 1 202 ? 17.476 5.033 22.327 1.00 9.51 202 ALA A N 1
ATOM 1477 C CA . ALA A 1 202 ? 16.142 4.947 22.966 1.00 9.51 202 ALA A CA 1
ATOM 1478 C C . ALA A 1 202 ? 16.274 5.156 24.463 1.00 8.52 202 ALA A C 1
ATOM 1479 O O . ALA A 1 202 ? 17.093 4.524 25.138 1.00 9.83 202 ALA A O 1
ATOM 1481 N N . HIS A 1 203 ? 15.449 6.051 25.025 1.00 8.19 203 HIS A N 1
ATOM 1482 C CA . HIS A 1 203 ? 15.290 6.227 26.467 1.00 9.19 203 HIS A CA 1
ATOM 1483 C C . HIS A 1 203 ? 16.611 6.467 27.196 1.00 9.59 203 HIS A C 1
ATOM 1484 O O . HIS A 1 203 ? 16.723 6.083 28.306 1.00 10.24 203 HIS A O 1
ATOM 1491 N N . THR A 1 204 ? 17.465 7.224 26.523 1.00 9.76 204 THR A N 1
ATOM 1492 C CA A THR A 1 204 ? 18.795 7.584 27.041 0.50 10.48 204 THR A CA 1
ATOM 1493 C CA B THR A 1 204 ? 18.779 7.574 27.066 0.50 11.43 204 THR A CA 1
ATOM 1494 C C . THR A 1 204 ? 19.032 9.072 26.995 1.00 11.01 204 THR A C 1
ATOM 1495 O O . THR A 1 204 ? 18.497 9.718 26.095 1.00 12.21 204 THR A O 1
ATOM 1502 N N . ASP A 1 205 ? 19.842 9.598 27.918 1.00 11.08 205 ASP A N 1
ATOM 1503 C CA . ASP A 1 205 ? 20.174 11.047 27.852 1.00 11.52 205 ASP A CA 1
ATOM 1504 C C . ASP A 1 205 ? 21.299 11.258 26.867 1.00 13.82 205 ASP A C 1
ATOM 1505 O O . ASP A 1 205 ? 22.449 11.642 27.297 1.00 17.27 205 ASP A O 1
ATOM 1510 N N . GLN A 1 206 ? 21.019 11.019 25.631 1.00 11.03 206 GLN A N 1
ATOM 1511 C CA . GLN A 1 206 ? 21.963 11.212 24.517 1.00 12.53 206 GLN A CA 1
ATOM 1512 C C . GLN A 1 206 ? 21.077 11.846 23.423 1.00 11.95 206 GLN A C 1
ATOM 1513 O O . GLN A 1 206 ? 20.143 11.170 22.964 1.00 12.15 206 GLN A O 1
ATOM 1519 N N . TRP A 1 207 ? 21.241 13.106 23.155 1.00 10.53 207 TRP A N 1
ATOM 1520 C CA . TRP A 1 207 ? 20.374 13.880 22.256 1.00 9.65 207 TRP A CA 1
ATOM 1521 C C . TRP A 1 207 ? 21.136 14.446 21.044 1.00 10.80 207 TRP A C 1
ATOM 1522 O O . TRP A 1 207 ? 22.362 14.728 21.122 1.00 12.65 207 TRP A O 1
ATOM 1533 N N . SER A 1 208 ? 20.441 14.624 19.973 1.00 9.80 208 SER A N 1
ATOM 1534 C CA . SER A 1 208 ? 20.921 15.301 18.751 1.00 10.60 208 SER A CA 1
ATOM 1535 C C . SER A 1 208 ? 21.107 16.763 18.979 1.00 10.22 208 SER A C 1
ATOM 1536 O O . SER A 1 208 ? 20.729 17.308 19.998 1.00 11.42 208 SER A O 1
ATOM 1539 N N . ASN A 1 209 ? 21.691 17.410 17.945 1.00 12.46 209 ASN A N 1
ATOM 1540 C CA . ASN A 1 209 ? 21.530 18.816 17.857 1.00 13.52 209 ASN A CA 1
ATOM 1541 C C . ASN A 1 209 ? 20.182 19.197 17.305 1.00 12.06 209 ASN A C 1
ATOM 1542 O O . ASN A 1 209 ? 19.487 18.364 16.676 1.00 13.13 209 ASN A O 1
ATOM 1547 N N . TRP A 1 210 ? 19.779 20.420 17.483 1.00 11.18 210 TRP A N 1
ATOM 1548 C CA . TRP A 1 210 ? 18.586 20.963 16.838 1.00 10.91 210 TRP A CA 1
ATOM 1549 C C . TRP A 1 210 ? 18.767 20.988 15.376 1.00 12.75 210 TRP A C 1
ATOM 1550 O O . TRP A 1 210 ? 19.835 21.466 14.854 1.00 13.03 210 TRP A O 1
ATOM 1561 N N . GLN A 1 211 ? 17.713 20.652 14.609 1.00 9.83 211 GLN A N 1
ATOM 1562 C CA . GLN A 1 211 ? 17.725 20.757 13.147 1.00 10.77 211 GLN A CA 1
ATOM 1563 C C . GLN A 1 211 ? 16.432 21.345 12.728 1.00 10.97 211 GLN A C 1
ATOM 1564 O O . GLN A 1 211 ? 15.353 21.192 13.353 1.00 10.75 211 GLN A O 1
ATOM 1570 N N . SER A 1 212 ? 16.457 22.086 11.602 1.00 10.62 212 SER A N 1
ATOM 1571 C CA . SER A 1 212 ? 15.299 22.710 11.085 1.00 9.88 212 SER A CA 1
ATOM 1572 C C . SER A 1 212 ? 14.568 21.941 10.040 1.00 10.42 212 SER A C 1
ATOM 1573 O O . SER A 1 212 ? 15.222 21.364 9.122 1.00 12.43 212 SER A O 1
ATOM 1576 N N . LEU A 1 213 ? 13.249 21.869 10.140 1.00 10.71 213 LEU A N 1
ATOM 1577 C CA . LEU A 1 213 ? 12.348 21.342 9.087 1.00 10.44 213 LEU A CA 1
ATOM 1578 C C . LEU A 1 213 ? 11.857 22.449 8.194 1.00 10.19 213 LEU A C 1
ATOM 1579 O O . LEU A 1 213 ? 11.044 22.194 7.276 1.00 11.93 213 LEU A O 1
ATOM 1584 N N A LYS A 1 214 ? 12.401 23.633 8.344 0.50 10.32 214 LYS A N 1
ATOM 1585 N N B LYS A 1 214 ? 12.344 23.654 8.383 0.50 10.90 214 LYS A N 1
ATOM 1586 C CA A LYS A 1 214 ? 12.067 24.728 7.484 0.50 12.99 214 LYS A CA 1
ATOM 1587 C CA B LYS A 1 214 ? 12.224 24.750 7.452 0.50 13.91 214 LYS A CA 1
ATOM 1588 C C A LYS A 1 214 ? 10.579 25.022 7.630 0.50 11.82 214 LYS A C 1
ATOM 1589 C C B LYS A 1 214 ? 11.006 25.601 7.203 0.50 13.85 214 LYS A C 1
ATOM 1590 O O A LYS A 1 214 ? 10.040 24.709 8.607 0.50 11.40 214 LYS A O 1
ATOM 1591 O O B LYS A 1 214 ? 11.165 26.741 6.890 0.50 14.35 214 LYS A O 1
ATOM 1602 N N A SER A 1 215 ? 9.970 25.643 6.713 0.50 14.57 215 SER A N 1
ATOM 1603 N N B SER A 1 215 ? 9.848 25.087 7.280 0.50 11.65 215 SER A N 1
ATOM 1604 C CA A SER A 1 215 ? 8.564 26.004 6.822 0.50 14.49 215 SER A CA 1
ATOM 1605 C CA B SER A 1 215 ? 8.651 25.891 6.911 0.50 14.88 215 SER A CA 1
ATOM 1606 C C A SER A 1 215 ? 8.139 26.741 8.076 0.50 11.31 215 SER A C 1
ATOM 1607 C C B SER A 1 215 ? 8.475 27.214 7.801 0.50 13.99 215 SER A C 1
ATOM 1608 O O A SER A 1 215 ? 8.256 26.299 9.220 0.50 10.47 215 SER A O 1
ATOM 1609 O O B SER A 1 215 ? 9.392 27.830 8.289 0.50 12.81 215 SER A O 1
ATOM 1614 N N A VAL A 1 216 ? 7.509 27.825 7.823 0.50 9.20 216 VAL A N 1
ATOM 1615 N N B VAL A 1 216 ? 7.310 27.668 7.899 0.50 11.57 216 VAL A N 1
ATOM 1616 C CA A VAL A 1 216 ? 6.928 28.630 8.863 0.50 10.55 216 VAL A CA 1
ATOM 1617 C CA B VAL A 1 216 ? 6.892 28.656 8.844 0.50 12.17 216 VAL A CA 1
ATOM 1618 C C A VAL A 1 216 ? 5.649 27.928 9.337 0.50 11.56 216 VAL A C 1
ATOM 1619 C C B VAL A 1 216 ? 5.626 27.953 9.336 0.50 12.46 216 VAL A C 1
ATOM 1620 O O A VAL A 1 216 ? 4.950 27.378 8.565 0.50 14.50 216 VAL A O 1
ATOM 1621 O O B VAL A 1 216 ? 4.946 27.374 8.570 0.50 14.67 216 VAL A O 1
ATOM 1628 N N . ILE A 1 217 ? 5.450 27.917 10.637 1.00 9.24 217 ILE A N 1
ATOM 1629 C CA . ILE A 1 217 ? 4.207 27.440 11.180 1.00 9.21 217 ILE A CA 1
ATOM 1630 C C . ILE A 1 217 ? 3.588 28.459 12.122 1.00 9.28 217 ILE A C 1
ATOM 1631 O O . ILE A 1 217 ? 4.305 29.271 12.720 1.00 9.56 217 ILE A O 1
ATOM 1636 N N . THR A 1 218 ? 2.271 28.416 12.191 1.00 9.31 218 THR A N 1
ATOM 1637 C CA . THR A 1 218 ? 1.459 29.367 12.909 1.00 8.90 218 THR A CA 1
ATOM 1638 C C . THR A 1 218 ? 0.538 28.720 13.921 1.00 9.09 218 THR A C 1
ATOM 1639 O O . THR A 1 218 ? -0.532 29.200 14.242 1.00 9.94 218 THR A O 1
ATOM 1643 N N . SER A 1 219 ? 0.982 27.539 14.368 1.00 8.65 219 SER A N 1
ATOM 1644 C CA . SER A 1 219 ? 0.328 26.786 15.507 1.00 8.95 219 SER A CA 1
ATOM 1645 C C . SER A 1 219 ? 1.436 26.061 16.164 1.00 9.12 219 SER A C 1
ATOM 1646 O O . SER A 1 219 ? 2.533 25.863 15.618 1.00 9.91 219 SER A O 1
ATOM 1649 N N . ASP A 1 220 ? 1.130 25.509 17.341 1.00 8.43 220 ASP A N 1
ATOM 1650 C CA . ASP A 1 220 ? 1.977 24.477 17.823 1.00 9.69 220 ASP A CA 1
ATOM 1651 C C . ASP A 1 220 ? 2.005 23.300 16.836 1.00 9.20 220 ASP A C 1
ATOM 1652 O O . ASP A 1 220 ? 0.996 23.029 16.165 1.00 10.33 220 ASP A O 1
ATOM 1657 N N . PRO A 1 221 ? 3.118 22.549 16.809 1.00 9.20 221 PRO A N 1
ATOM 1658 C CA . PRO A 1 221 ? 3.155 21.316 15.986 1.00 9.19 221 PRO A CA 1
ATOM 1659 C C . PRO A 1 221 ? 2.455 20.203 16.679 1.00 8.62 221 PRO A C 1
ATOM 1660 O O . PRO A 1 221 ? 2.378 20.161 17.948 1.00 10.37 221 PRO A O 1
ATOM 1664 N N . VAL A 1 222 ? 1.862 19.285 15.936 1.00 9.47 222 VAL A N 1
ATOM 1665 C CA . VAL A 1 222 ? 1.189 18.139 16.404 1.00 9.29 222 VAL A CA 1
ATOM 1666 C C . VAL A 1 222 ? 1.767 16.913 15.739 1.00 11.15 222 VAL A C 1
ATOM 1667 O O . VAL A 1 222 ? 2.013 16.925 14.494 1.00 11.86 222 VAL A O 1
ATOM 1671 N N . VAL A 1 223 ? 2.109 15.846 16.451 1.00 9.67 223 VAL A N 1
ATOM 1672 C CA A VAL A 1 223 ? 2.799 14.724 15.924 0.70 10.29 223 VAL A CA 1
ATOM 1673 C CA B VAL A 1 223 ? 2.880 14.694 15.951 0.30 9.12 223 VAL A CA 1
ATOM 1674 C C . VAL A 1 223 ? 2.147 13.429 16.213 1.00 10.54 223 VAL A C 1
ATOM 1675 O O . VAL A 1 223 ? 1.531 13.245 17.286 1.00 11.98 223 VAL A O 1
ATOM 1682 N N . ILE A 1 224 ? 2.211 12.554 15.225 1.00 10.21 224 ILE A N 1
ATOM 1683 C CA . ILE A 1 224 ? 1.594 11.186 15.374 1.00 11.84 224 ILE A CA 1
ATOM 1684 C C . ILE A 1 224 ? 2.449 10.206 14.680 1.00 12.88 224 ILE A C 1
ATOM 1685 O O . ILE A 1 224 ? 3.182 10.501 13.709 1.00 12.98 224 ILE A O 1
ATOM 1690 N N . ASN A 1 225 ? 2.398 8.904 15.058 1.00 14.48 225 ASN A N 1
ATOM 1691 C CA . ASN A 1 225 ? 3.078 7.869 14.318 1.00 15.81 225 ASN A CA 1
ATOM 1692 C C . ASN A 1 225 ? 2.066 7.157 13.369 1.00 18.88 225 ASN A C 1
ATOM 1693 O O . ASN A 1 225 ? 0.855 6.905 13.655 1.00 19.70 225 ASN A O 1
ATOM 1698 N N . ASN A 1 226 ? 2.556 6.897 12.168 1.00 14.31 226 ASN A N 1
ATOM 1699 C CA . ASN A 1 226 ? 1.855 6.045 11.206 1.00 15.59 226 ASN A CA 1
ATOM 1700 C C . ASN A 1 226 ? 2.127 4.584 11.606 1.00 19.30 226 ASN A C 1
ATOM 1701 O O . ASN A 1 226 ? 3.178 4.282 12.260 1.00 18.96 226 ASN A O 1
ATOM 1706 N N . CYS A 1 227 ? 1.299 3.766 10.958 1.00 23.17 227 CYS A N 1
ATOM 1707 C CA A CYS A 1 227 ? 1.452 2.222 10.910 0.70 28.24 227 CYS A CA 1
ATOM 1708 C CA B CYS A 1 227 ? 1.561 2.362 11.346 0.30 23.65 227 CYS A CA 1
ATOM 1709 C C . CYS A 1 227 ? 2.854 1.766 10.632 1.00 27.37 227 CYS A C 1
ATOM 1710 O O . CYS A 1 227 ? 3.439 0.818 11.273 1.00 34.93 227 CYS A O 1
ATOM 1715 N N . ASP A 1 228 ? 3.423 2.352 9.628 1.00 19.49 228 ASP A N 1
ATOM 1716 C CA . ASP A 1 228 ? 4.702 1.971 9.118 1.00 19.74 228 ASP A CA 1
ATOM 1717 C C . ASP A 1 228 ? 5.908 2.512 9.962 1.00 15.42 228 ASP A C 1
ATOM 1718 O O . ASP A 1 228 ? 7.050 2.357 9.525 1.00 17.53 228 ASP A O 1
ATOM 1723 N N . GLY A 1 229 ? 5.614 3.126 11.103 1.00 16.09 229 GLY A N 1
ATOM 1724 C CA . GLY A 1 229 ? 6.681 3.612 11.983 1.00 17.14 229 GLY A CA 1
ATOM 1725 C C . GLY A 1 229 ? 7.256 4.934 11.631 1.00 21.80 229 GLY A C 1
ATOM 1726 O O . GLY A 1 229 ? 8.362 5.236 12.099 1.00 25.57 229 GLY A O 1
ATOM 1727 N N . ARG A 1 230 ? 6.596 5.695 10.783 1.00 13.69 230 ARG A N 1
ATOM 1728 C CA . ARG A 1 230 ? 7.092 6.964 10.377 1.00 12.36 230 ARG A CA 1
ATOM 1729 C C . ARG A 1 230 ? 6.315 8.081 11.158 1.00 12.07 230 ARG A C 1
ATOM 1730 O O . ARG A 1 230 ? 5.069 8.109 11.180 1.00 13.36 230 ARG A O 1
ATOM 1738 N N . LEU A 1 231 ? 7.039 9.022 11.779 1.00 9.33 231 LEU A N 1
ATOM 1739 C CA . LEU A 1 231 ? 6.336 10.136 12.390 1.00 9.99 231 LEU A CA 1
ATOM 1740 C C . LEU A 1 231 ? 5.798 11.049 11.295 1.00 10.42 231 LEU A C 1
ATOM 1741 O O . LEU A 1 231 ? 6.456 11.265 10.258 1.00 11.26 231 LEU A O 1
ATOM 1746 N N . GLU A 1 232 ? 4.686 11.656 11.583 1.00 10.41 232 GLU A N 1
ATOM 1747 C CA . GLU A 1 232 ? 4.076 12.657 10.709 1.00 11.69 232 GLU A CA 1
ATOM 1748 C C . GLU A 1 232 ? 3.719 13.847 11.576 1.00 11.04 232 GLU A C 1
ATOM 1749 O O . GLU A 1 232 ? 3.115 13.691 12.702 1.00 10.86 232 GLU A O 1
ATOM 1755 N N . VAL A 1 233 ? 4.022 15.056 11.152 1.00 9.87 233 VAL A N 1
ATOM 1756 C CA . VAL A 1 233 ? 3.826 16.308 11.852 1.00 9.03 233 VAL A CA 1
ATOM 1757 C C . VAL A 1 233 ? 2.816 17.145 11.125 1.00 9.16 233 VAL A C 1
ATOM 1758 O O . VAL A 1 233 ? 2.942 17.287 9.863 1.00 10.57 233 VAL A O 1
ATOM 1762 N N . PHE A 1 234 ? 1.905 17.717 11.809 1.00 8.71 234 PHE A N 1
ATOM 1763 C CA . PHE A 1 234 ? 0.877 18.599 11.303 1.00 7.48 234 PHE A CA 1
ATOM 1764 C C . PHE A 1 234 ? 1.004 19.920 11.960 1.00 8.22 234 PHE A C 1
ATOM 1765 O O . PHE A 1 234 ? 1.254 20.020 13.189 1.00 8.64 234 PHE A O 1
ATOM 1773 N N . ALA A 1 235 ? 0.722 21.001 11.263 1.00 8.31 235 ALA A N 1
ATOM 1774 C CA . ALA A 1 235 ? 0.721 22.336 11.836 1.00 9.00 235 ALA A CA 1
ATOM 1775 C C . ALA A 1 235 ? -0.015 23.275 10.947 1.00 9.15 235 ALA A C 1
ATOM 1776 O O . ALA A 1 235 ? -0.129 22.974 9.728 1.00 10.54 235 ALA A O 1
ATOM 1778 N N . ARG A 1 236 ? -0.491 24.392 11.407 1.00 8.87 236 ARG A N 1
ATOM 1779 C CA . ARG A 1 236 ? -0.999 25.434 10.472 1.00 8.36 236 ARG A CA 1
ATOM 1780 C C . ARG A 1 236 ? 0.171 26.167 9.947 1.00 9.12 236 ARG A C 1
ATOM 1781 O O . ARG A 1 236 ? 1.183 26.423 10.590 1.00 9.67 236 ARG A O 1
ATOM 1789 N N . GLY A 1 237 ? 0.060 26.528 8.660 1.00 9.34 237 GLY A N 1
ATOM 1790 C CA . GLY A 1 237 ? 1.099 27.328 7.974 1.00 11.23 237 GLY A CA 1
ATOM 1791 C C . GLY A 1 237 ? 0.841 28.797 7.948 1.00 10.41 237 GLY A C 1
ATOM 1792 O O . GLY A 1 237 ? -0.140 29.358 8.464 1.00 9.32 237 GLY A O 1
ATOM 1793 N N . ALA A 1 238 ? 1.767 29.495 7.249 1.00 10.06 238 ALA A N 1
ATOM 1794 C CA . ALA A 1 238 ? 1.676 30.952 7.137 1.00 10.99 238 ALA A CA 1
ATOM 1795 C C . ALA A 1 238 ? 0.453 31.436 6.419 1.00 10.23 238 ALA A C 1
ATOM 1796 O O . ALA A 1 238 ? -0.060 32.526 6.739 1.00 12.35 238 ALA A O 1
ATOM 1798 N N . ASP A 1 239 ? -0.085 30.667 5.482 1.00 10.61 239 ASP A N 1
ATOM 1799 C CA . ASP A 1 239 ? -1.328 30.961 4.823 1.00 9.32 239 ASP A CA 1
ATOM 1800 C C . ASP A 1 239 ? -2.611 30.509 5.458 1.00 10.94 239 ASP A C 1
ATOM 1801 O O . ASP A 1 239 ? -3.692 30.541 4.913 1.00 11.10 239 ASP A O 1
ATOM 1806 N N . SER A 1 240 ? -2.427 30.081 6.759 1.00 8.80 240 SER A N 1
ATOM 1807 C CA . SER A 1 240 ? -3.522 29.631 7.579 1.00 9.55 240 SER A CA 1
ATOM 1808 C C . SER A 1 240 ? -4.178 28.319 7.211 1.00 8.92 240 SER A C 1
ATOM 1809 O O . SER A 1 240 ? -5.284 28.019 7.667 1.00 9.98 240 SER A O 1
ATOM 1812 N N . THR A 1 241 ? -3.538 27.520 6.357 1.00 9.11 241 THR A N 1
ATOM 1813 C CA . THR A 1 241 ? -4.030 26.214 6.004 1.00 9.40 241 THR A CA 1
ATOM 1814 C C . THR A 1 241 ? -3.209 25.136 6.735 1.00 9.59 241 THR A C 1
ATOM 1815 O O . THR A 1 241 ? -2.086 25.397 7.217 1.00 9.50 241 THR A O 1
ATOM 1819 N N . LEU A 1 242 ? -3.787 23.944 6.821 1.00 8.33 242 LEU A N 1
ATOM 1820 C CA . LEU A 1 242 ? -3.045 22.808 7.392 1.00 9.49 242 LEU A CA 1
ATOM 1821 C C . LEU A 1 242 ? -1.889 22.396 6.555 1.00 9.05 242 LEU A C 1
ATOM 1822 O O . LEU A 1 242 ? -2.073 22.300 5.309 1.00 11.27 242 LEU A O 1
ATOM 1827 N N . ARG A 1 243 ? -0.733 22.096 7.098 1.00 8.52 243 ARG A N 1
ATOM 1828 C CA . ARG A 1 243 ? 0.343 21.497 6.368 1.00 8.75 243 ARG A CA 1
ATOM 1829 C C . ARG A 1 243 ? 0.911 20.325 7.146 1.00 9.27 243 ARG A C 1
ATOM 1830 O O . ARG A 1 243 ? 0.747 20.211 8.396 1.00 9.40 243 ARG A O 1
ATOM 1838 N N . HIS A 1 244 ? 1.653 19.464 6.428 1.00 8.90 244 HIS A N 1
ATOM 1839 C CA . HIS A 1 244 ? 2.162 18.232 7.046 1.00 9.83 244 HIS A CA 1
ATOM 1840 C C . HIS A 1 244 ? 3.397 17.749 6.393 1.00 10.10 244 HIS A C 1
ATOM 1841 O O . HIS A 1 244 ? 3.645 18.037 5.187 1.00 10.63 244 HIS A O 1
ATOM 1848 N N . ILE A 1 245 ? 4.160 16.932 7.081 1.00 9.10 245 ILE A N 1
ATOM 1849 C CA . ILE A 1 245 ? 5.467 16.466 6.676 1.00 9.41 245 ILE A CA 1
ATOM 1850 C C . ILE A 1 245 ? 5.664 15.133 7.351 1.00 11.75 245 ILE A C 1
ATOM 1851 O O . ILE A 1 245 ? 5.169 14.969 8.441 1.00 12.26 245 ILE A O 1
ATOM 1856 N N . SER A 1 246 ? 6.452 14.243 6.783 1.00 10.65 246 SER A N 1
ATOM 1857 C CA . SER A 1 246 ? 6.667 12.926 7.410 1.00 10.90 246 SER A CA 1
ATOM 1858 C C . SER A 1 246 ? 8.039 12.431 7.219 1.00 11.08 246 SER A C 1
ATOM 1859 O O . SER A 1 246 ? 8.814 12.796 6.327 1.00 11.06 246 SER A O 1
ATOM 1862 N N . GLN A 1 247 ? 8.442 11.535 8.140 1.00 10.08 247 GLN A N 1
ATOM 1863 C CA . GLN A 1 247 ? 9.775 10.890 8.000 1.00 10.63 247 GLN A CA 1
ATOM 1864 C C . GLN A 1 247 ? 9.778 9.936 6.782 1.00 11.99 247 GLN A C 1
ATOM 1865 O O . GLN A 1 247 ? 8.774 9.308 6.542 1.00 14.05 247 GLN A O 1
ATOM 1871 N N . ILE A 1 248 ? 10.909 9.870 6.102 1.00 13.45 248 ILE A N 1
ATOM 1872 C CA . ILE A 1 248 ? 11.022 8.939 4.978 1.00 19.41 248 ILE A CA 1
ATOM 1873 C C . ILE A 1 248 ? 11.155 7.566 5.486 1.00 29.40 248 ILE A C 1
ATOM 1874 O O . ILE A 1 248 ? 10.584 6.663 4.817 1.00 33.13 248 ILE A O 1
ATOM 1879 N N . GLY A 1 249 ? 11.750 7.343 6.638 1.00 27.82 249 GLY A N 1
ATOM 1880 C CA . GLY A 1 249 ? 11.821 6.002 7.210 1.00 29.40 249 GLY A CA 1
ATOM 1881 C C . GLY A 1 249 ? 12.817 5.085 6.516 1.00 38.63 249 GLY A C 1
ATOM 1882 O O . GLY A 1 249 ? 13.615 5.503 5.762 1.00 32.90 249 GLY A O 1
ATOM 1883 N N . SER A 1 250 ? 12.742 3.801 6.808 1.00 47.65 250 SER A N 1
ATOM 1884 C CA . SER A 1 250 ? 13.674 2.818 6.221 1.00 57.89 250 SER A CA 1
ATOM 1885 C C . SER A 1 250 ? 15.130 3.232 6.483 1.00 53.79 250 SER A C 1
ATOM 1886 O O . SER A 1 250 ? 15.968 3.204 5.589 1.00 49.46 250 SER A O 1
ATOM 1889 N N . ASP A 1 251 ? 15.403 3.605 7.724 1.00 50.34 251 ASP A N 1
ATOM 1890 C CA . ASP A 1 251 ? 16.724 4.057 8.167 1.00 61.10 251 ASP A CA 1
ATOM 1891 C C . ASP A 1 251 ? 17.310 5.337 7.571 1.00 55.36 251 ASP A C 1
ATOM 1892 O O . ASP A 1 251 ? 18.487 5.610 7.670 1.00 53.53 251 ASP A O 1
ATOM 1897 N N . SER A 1 252 ? 16.460 6.136 6.963 1.00 47.35 252 SER A N 1
ATOM 1898 C CA . SER A 1 252 ? 16.902 7.393 6.440 1.00 32.70 252 SER A CA 1
ATOM 1899 C C . SER A 1 252 ? 16.698 8.399 7.563 1.00 37.09 252 SER A C 1
ATOM 1900 O O . SER A 1 252 ? 15.790 8.289 8.343 1.00 32.99 252 SER A O 1
ATOM 1903 N N . VAL A 1 253 ? 17.564 9.384 7.622 1.00 34.53 253 VAL A N 1
ATOM 1904 C CA . VAL A 1 253 ? 17.396 10.544 8.531 1.00 32.58 253 VAL A CA 1
ATOM 1905 C C . VAL A 1 253 ? 16.565 11.604 7.917 1.00 31.52 253 VAL A C 1
ATOM 1906 O O . VAL A 1 253 ? 16.240 12.606 8.511 1.00 33.08 253 VAL A O 1
ATOM 1910 N N . SER A 1 254 ? 16.156 11.417 6.661 1.00 27.38 254 SER A N 1
ATOM 1911 C CA A SER A 1 254 ? 15.347 12.413 6.032 0.50 20.50 254 SER A CA 1
ATOM 1912 C CA B SER A 1 254 ? 15.366 12.402 5.995 0.50 19.40 254 SER A CA 1
ATOM 1913 C C . SER A 1 254 ? 13.816 12.407 6.281 1.00 14.44 254 SER A C 1
ATOM 1914 O O . SER A 1 254 ? 13.088 11.515 6.741 1.00 15.86 254 SER A O 1
ATOM 1919 N N . TRP A 1 255 ? 13.296 13.606 5.897 1.00 12.67 255 TRP A N 1
ATOM 1920 C CA . TRP A 1 255 ? 11.857 13.884 5.875 1.00 10.44 255 TRP A CA 1
ATOM 1921 C C . TRP A 1 255 ? 11.427 14.229 4.443 1.00 10.03 255 TRP A C 1
ATOM 1922 O O . TRP A 1 255 ? 12.262 14.653 3.627 1.00 11.45 255 TRP A O 1
ATOM 1933 N N . SER A 1 256 ? 10.152 14.098 4.241 1.00 9.99 256 SER A N 1
ATOM 1934 C CA . SER A 1 256 ? 9.511 14.474 2.954 1.00 10.01 256 SER A CA 1
ATOM 1935 C C . SER A 1 256 ? 9.515 15.969 2.836 1.00 9.60 256 SER A C 1
ATOM 1936 O O . SER A 1 256 ? 9.857 16.741 3.725 1.00 11.13 256 SER A O 1
ATOM 1939 N N . ASN A 1 257 ? 9.120 16.430 1.640 1.00 9.53 257 ASN A N 1
ATOM 1940 C CA . ASN A 1 257 ? 8.692 17.826 1.488 1.00 9.23 257 ASN A CA 1
ATOM 1941 C C . ASN A 1 257 ? 7.449 18.041 2.319 1.00 9.28 257 ASN A C 1
ATOM 1942 O O . ASN A 1 257 ? 6.696 17.158 2.682 1.00 10.04 257 ASN A O 1
ATOM 1947 N N . TRP A 1 258 ? 7.216 19.318 2.626 1.00 8.88 258 TRP A N 1
ATOM 1948 C CA . TRP A 1 258 ? 5.928 19.771 3.161 1.00 9.48 258 TRP A CA 1
ATOM 1949 C C . TRP A 1 258 ? 4.831 19.770 2.154 1.00 10.52 258 TRP A C 1
ATOM 1950 O O . TRP A 1 258 ? 5.099 20.195 0.973 1.00 9.88 258 TRP A O 1
ATOM 1961 N N . GLN A 1 259 ? 3.632 19.419 2.541 1.00 10.10 259 GLN A N 1
ATOM 1962 C CA . GLN A 1 259 ? 2.415 19.621 1.770 1.00 10.22 259 GLN A CA 1
ATOM 1963 C C . GLN A 1 259 ? 1.413 20.418 2.524 1.00 10.64 259 GLN A C 1
ATOM 1964 O O . GLN A 1 259 ? 1.223 20.210 3.686 1.00 11.38 259 GLN A O 1
ATOM 1970 N N . CYS A 1 260 ? 0.714 21.329 1.896 1.00 10.81 260 CYS A N 1
ATOM 1971 C CA . CYS A 1 260 ? -0.418 22.014 2.481 1.00 11.24 260 CYS A CA 1
ATOM 1972 C C . CYS A 1 260 ? -1.685 21.391 1.980 1.00 12.95 260 CYS A C 1
ATOM 1973 O O . CYS A 1 260 ? -1.633 20.758 0.893 1.00 17.67 260 CYS A O 1
ATOM 1976 N N . LEU A 1 261 ? -2.743 21.453 2.660 1.00 9.68 261 LEU A N 1
ATOM 1977 C CA . LEU A 1 261 ? -4.060 21.065 2.278 1.00 10.63 261 LEU A CA 1
ATOM 1978 C C . LEU A 1 261 ? -4.935 22.259 2.170 1.00 9.87 261 LEU A C 1
ATOM 1979 O O . LEU A 1 261 ? -4.892 23.118 3.042 1.00 10.09 261 LEU A O 1
ATOM 1984 N N . ASP A 1 262 ? -5.746 22.402 1.108 1.00 8.81 262 ASP A N 1
ATOM 1985 C CA . ASP A 1 262 ? -6.606 23.585 1.019 1.00 9.38 262 ASP A CA 1
ATOM 1986 C C . ASP A 1 262 ? -7.591 23.610 2.179 1.00 8.28 262 ASP A C 1
ATOM 1987 O O . ASP A 1 262 ? -8.044 22.555 2.690 1.00 9.25 262 ASP A O 1
ATOM 1992 N N . GLY A 1 263 ? -7.968 24.843 2.558 1.00 9.95 263 GLY A N 1
ATOM 1993 C CA . GLY A 1 263 ? -8.957 25.088 3.562 1.00 10.17 263 GLY A CA 1
ATOM 1994 C C . GLY A 1 263 ? -8.379 25.853 4.732 1.00 10.40 263 GLY A C 1
ATOM 1995 O O . GLY A 1 263 ? -7.418 25.414 5.385 1.00 11.00 263 GLY A O 1
ATOM 1996 N N . VAL A 1 264 ? -8.870 27.083 4.977 1.00 9.72 264 VAL A N 1
ATOM 1997 C CA . VAL A 1 264 ? -8.351 27.892 6.048 1.00 9.06 264 VAL A CA 1
ATOM 1998 C C . VAL A 1 264 ? -8.869 27.374 7.395 1.00 9.86 264 VAL A C 1
ATOM 1999 O O . VAL A 1 264 ? -10.082 27.162 7.582 1.00 10.42 264 VAL A O 1
ATOM 2003 N N . ILE A 1 265 ? -7.932 27.128 8.287 1.00 8.94 265 ILE A N 1
ATOM 2004 C CA . ILE A 1 265 ? -8.213 26.700 9.670 1.00 9.08 265 ILE A CA 1
ATOM 2005 C C . ILE A 1 265 ? -7.874 27.811 10.620 1.00 8.21 265 ILE A C 1
ATOM 2006 O O . ILE A 1 265 ? -6.976 28.639 10.431 1.00 8.97 265 ILE A O 1
ATOM 2011 N N . THR A 1 266 ? -8.597 27.784 11.759 1.00 9.02 266 THR A N 1
ATOM 2012 C CA . THR A 1 266 ? -8.595 28.864 12.723 1.00 9.88 266 THR A CA 1
ATOM 2013 C C . THR A 1 266 ? -8.347 28.372 14.142 1.00 10.19 266 THR A C 1
ATOM 2014 O O . THR A 1 266 ? -8.599 29.076 15.097 1.00 10.16 266 THR A O 1
ATOM 2018 N N . SER A 1 267 ? -7.698 27.231 14.250 1.00 9.29 267 SER A N 1
ATOM 2019 C CA . SER A 1 267 ? -7.189 26.670 15.513 1.00 8.59 267 SER A CA 1
ATOM 2020 C C . SER A 1 267 ? -6.056 25.796 15.267 1.00 8.96 267 SER A C 1
ATOM 2021 O O . SER A 1 267 ? -5.792 25.431 14.080 1.00 9.54 267 SER A O 1
ATOM 2024 N N . ALA A 1 268 ? -5.412 25.256 16.296 1.00 8.77 268 ALA A N 1
ATOM 2025 C CA . ALA A 1 268 ? -4.499 24.169 16.145 1.00 8.99 268 ALA A CA 1
ATOM 2026 C C . ALA A 1 268 ? -5.205 22.967 15.589 1.00 9.19 268 ALA A C 1
ATOM 2027 O O . ALA A 1 268 ? -6.427 22.778 15.848 1.00 9.36 268 ALA A O 1
ATOM 2029 N N . PRO A 1 269 ? -4.516 22.076 14.867 1.00 8.41 269 PRO A N 1
ATOM 2030 C CA . PRO A 1 269 ? -5.079 20.798 14.464 1.00 9.01 269 PRO A CA 1
ATOM 2031 C C . PRO A 1 269 ? -4.918 19.723 15.534 1.00 10.19 269 PRO A C 1
ATOM 2032 O O . PRO A 1 269 ? -4.101 19.900 16.416 1.00 11.08 269 PRO A O 1
ATOM 2036 N N . ALA A 1 270 ? -5.694 18.668 15.427 1.00 8.24 270 ALA A N 1
ATOM 2037 C CA . ALA A 1 270 ? -5.577 17.508 16.306 1.00 9.50 270 ALA A CA 1
ATOM 2038 C C . ALA A 1 270 ? -5.590 16.298 15.453 1.00 9.66 270 ALA A C 1
ATOM 2039 O O . ALA A 1 270 ? -6.505 16.131 14.609 1.00 11.44 270 ALA A O 1
ATOM 2041 N N . ALA A 1 271 ? -4.638 15.410 15.592 1.00 9.62 271 ALA A N 1
ATOM 2042 C CA . ALA A 1 271 ? -4.562 14.252 14.727 1.00 9.83 271 ALA A CA 1
ATOM 2043 C C . ALA A 1 271 ? -4.885 12.966 15.520 1.00 10.21 271 ALA A C 1
ATOM 2044 O O . ALA A 1 271 ? -4.669 12.881 16.742 1.00 12.29 271 ALA A O 1
ATOM 2046 N N . VAL A 1 272 ? -5.358 11.947 14.846 1.00 9.64 272 VAL A N 1
ATOM 2047 C CA . VAL A 1 272 ? -5.682 10.620 15.416 1.00 10.76 272 VAL A CA 1
ATOM 2048 C C . VAL A 1 272 ? -5.432 9.610 14.341 1.00 10.45 272 VAL A C 1
ATOM 2049 O O . VAL A 1 272 ? -5.624 9.872 13.126 1.00 11.70 272 VAL A O 1
ATOM 2053 N N . LYS A 1 273 ? -5.062 8.388 14.744 1.00 11.13 273 LYS A N 1
ATOM 2054 C CA . LYS A 1 273 ? -4.973 7.224 13.881 1.00 11.96 273 LYS A CA 1
ATOM 2055 C C . LYS A 1 273 ? -6.183 6.386 14.128 1.00 11.83 273 LYS A C 1
ATOM 2056 O O . LYS A 1 273 ? -6.368 5.939 15.295 1.00 13.29 273 LYS A O 1
ATOM 2062 N N . ASN A 1 274 ? -7.013 6.159 13.164 1.00 11.40 274 ASN A N 1
ATOM 2063 C CA . ASN A 1 274 ? -8.184 5.373 13.344 1.00 12.75 274 ASN A CA 1
ATOM 2064 C C . ASN A 1 274 ? -7.803 3.858 13.417 1.00 13.44 274 ASN A C 1
ATOM 2065 O O . ASN A 1 274 ? -6.694 3.475 13.193 1.00 13.40 274 ASN A O 1
ATOM 2070 N N . ILE A 1 275 ? -8.782 3.080 13.846 1.00 14.32 275 ILE A N 1
ATOM 2071 C CA . ILE A 1 275 ? -8.472 1.637 14.048 1.00 14.75 275 ILE A CA 1
ATOM 2072 C C . ILE A 1 275 ? -8.298 0.897 12.725 1.00 17.57 275 ILE A C 1
ATOM 2073 O O . ILE A 1 275 ? -7.869 -0.253 12.786 1.00 17.86 275 ILE A O 1
ATOM 2078 N N . SER A 1 276 ? -8.513 1.514 11.572 1.00 14.02 276 SER A N 1
ATOM 2079 C CA . SER A 1 276 ? -8.069 0.990 10.233 1.00 13.90 276 SER A CA 1
ATOM 2080 C C . SER A 1 276 ? -6.662 1.390 9.866 1.00 13.73 276 SER A C 1
ATOM 2081 O O . SER A 1 276 ? -6.137 1.003 8.818 1.00 13.18 276 SER A O 1
ATOM 2084 N N . GLY A 1 277 ? -5.962 2.126 10.721 1.00 11.89 277 GLY A N 1
ATOM 2085 C CA . GLY A 1 277 ? -4.607 2.587 10.472 1.00 12.12 277 GLY A CA 1
ATOM 2086 C C . GLY A 1 277 ? -4.422 3.849 9.681 1.00 12.78 277 GLY A C 1
ATOM 2087 O O . GLY A 1 277 ? -3.299 4.198 9.372 1.00 15.91 277 GLY A O 1
ATOM 2088 N N . GLN A 1 278 ? -5.516 4.511 9.411 1.00 12.32 278 GLN A N 1
ATOM 2089 C CA . GLN A 1 278 ? -5.424 5.750 8.620 1.00 13.43 278 GLN A CA 1
ATOM 2090 C C . GLN A 1 278 ? -5.487 6.969 9.511 1.00 11.58 278 GLN A C 1
ATOM 2091 O O . GLN A 1 278 ? -6.153 6.937 10.587 1.00 12.88 278 GLN A O 1
ATOM 2097 N N . LEU A 1 279 ? -4.854 7.999 9.058 1.00 11.58 279 LEU A N 1
ATOM 2098 C CA . LEU A 1 279 ? -4.808 9.248 9.824 1.00 11.49 279 LEU A CA 1
ATOM 2099 C C . LEU A 1 279 ? -6.055 10.094 9.522 1.00 10.71 279 LEU A C 1
ATOM 2100 O O . LEU A 1 279 ? -6.564 10.126 8.413 1.00 10.90 279 LEU A O 1
ATOM 2105 N N . GLU A 1 280 ? -6.494 10.789 10.563 1.00 9.33 280 GLU A N 1
ATOM 2106 C CA . GLU A 1 280 ? -7.514 11.833 10.493 1.00 9.71 280 GLU A CA 1
ATOM 2107 C C . GLU A 1 280 ? -7.072 13.054 11.201 1.00 10.08 280 GLU A C 1
ATOM 2108 O O . GLU A 1 280 ? -6.357 12.964 12.233 1.00 10.30 280 GLU A O 1
ATOM 2114 N N . VAL A 1 281 ? -7.493 14.229 10.745 1.00 9.03 281 VAL A N 1
ATOM 2115 C CA . VAL A 1 281 ? -7.182 15.463 11.401 1.00 8.85 281 VAL A CA 1
ATOM 2116 C C . VAL A 1 281 ? -8.413 16.285 11.597 1.00 8.62 281 VAL A C 1
ATOM 2117 O O . VAL A 1 281 ? -9.261 16.385 10.706 1.00 9.62 281 VAL A O 1
ATOM 2121 N N . PHE A 1 282 ? -8.527 16.917 12.740 1.00 8.63 282 PHE A N 1
ATOM 2122 C CA . PHE A 1 282 ? -9.656 17.789 13.098 1.00 8.07 282 PHE A CA 1
ATOM 2123 C C . PHE A 1 282 ? -9.100 19.145 13.374 1.00 8.49 282 PHE A C 1
ATOM 2124 O O . PHE A 1 282 ? -8.036 19.302 13.956 1.00 9.05 282 PHE A O 1
ATOM 2132 N N . ALA A 1 283 ? -9.872 20.178 13.025 1.00 8.24 283 ALA A N 1
ATOM 2133 C CA . ALA A 1 283 ? -9.449 21.568 13.317 1.00 8.40 283 ALA A CA 1
ATOM 2134 C C . ALA A 1 283 ? -10.624 22.478 13.249 1.00 8.66 283 ALA A C 1
ATOM 2135 O O . ALA A 1 283 ? -11.582 22.125 12.505 1.00 10.47 283 ALA A O 1
ATOM 2137 N N . ARG A 1 284 ? -10.624 23.594 13.934 1.00 8.42 284 ARG A N 1
ATOM 2138 C CA . ARG A 1 284 ? -11.713 24.550 13.684 1.00 8.92 284 ARG A CA 1
ATOM 2139 C C . ARG A 1 284 ? -11.436 25.186 12.304 1.00 9.41 284 ARG A C 1
ATOM 2140 O O . ARG A 1 284 ? -10.303 25.562 11.957 1.00 9.47 284 ARG A O 1
ATOM 2148 N N . GLY A 1 285 ? -12.518 25.282 11.536 1.00 9.20 285 GLY A N 1
ATOM 2149 C CA . GLY A 1 285 ? -12.395 25.825 10.160 1.00 9.95 285 GLY A CA 1
ATOM 2150 C C . GLY A 1 285 ? -12.650 27.301 10.094 1.00 10.22 285 GLY A C 1
ATOM 2151 O O . GLY A 1 285 ? -12.877 28.027 11.028 1.00 10.58 285 GLY A O 1
ATOM 2152 N N . ALA A 1 286 ? -12.642 27.752 8.825 1.00 12.26 286 ALA A N 1
ATOM 2153 C CA . ALA A 1 286 ? -12.784 29.189 8.555 1.00 12.38 286 ALA A CA 1
ATOM 2154 C C . ALA A 1 286 ? -14.110 29.760 9.018 1.00 12.87 286 ALA A C 1
ATOM 2155 O O . ALA A 1 286 ? -14.180 30.984 9.308 1.00 14.55 286 ALA A O 1
ATOM 2157 N N . ASP A 1 287 ? -15.139 28.931 9.072 1.00 11.41 287 ASP A N 1
ATOM 2158 C CA . ASP A 1 287 ? -16.471 29.332 9.522 1.00 12.58 287 ASP A CA 1
ATOM 2159 C C . ASP A 1 287 ? -16.695 29.027 10.997 1.00 12.33 287 ASP A C 1
ATOM 2160 O O . ASP A 1 287 ? -17.804 29.127 11.500 1.00 13.33 287 ASP A O 1
ATOM 2165 N N . ASN A 1 288 ? -15.613 28.753 11.736 1.00 10.83 288 ASN A N 1
ATOM 2166 C CA . ASN A 1 288 ? -15.659 28.543 13.187 1.00 10.61 288 ASN A CA 1
ATOM 2167 C C . ASN A 1 288 ? -16.394 27.281 13.572 1.00 11.99 288 ASN A C 1
ATOM 2168 O O . ASN A 1 288 ? -16.757 27.182 14.750 1.00 12.31 288 ASN A O 1
ATOM 2173 N N . THR A 1 289 ? -16.642 26.349 12.669 1.00 10.92 289 THR A N 1
ATOM 2174 C CA . THR A 1 289 ? -17.198 25.023 12.980 1.00 10.19 289 THR A CA 1
ATOM 2175 C C . THR A 1 289 ? -16.045 23.983 13.003 1.00 9.91 289 THR A C 1
ATOM 2176 O O . THR A 1 289 ? -14.929 24.263 12.501 1.00 9.78 289 THR A O 1
ATOM 2180 N N . LEU A 1 290 ? -16.301 22.835 13.604 1.00 8.98 290 LEU A N 1
ATOM 2181 C CA . LEU A 1 290 ? -15.327 21.754 13.559 1.00 9.43 290 LEU A CA 1
ATOM 2182 C C . LEU A 1 290 ? -15.257 21.151 12.186 1.00 8.97 290 LEU A C 1
ATOM 2183 O O . LEU A 1 290 ? -16.288 20.772 11.586 1.00 9.77 290 LEU A O 1
ATOM 2188 N N . TRP A 1 291 ? -14.060 21.086 11.640 1.00 9.04 291 TRP A N 1
ATOM 2189 C CA . TRP A 1 291 ? -13.752 20.390 10.362 1.00 9.70 291 TRP A CA 1
ATOM 2190 C C . TRP A 1 291 ? -12.955 19.120 10.587 1.00 9.97 291 TRP A C 1
ATOM 2191 O O . TRP A 1 291 ? -12.145 19.091 11.528 1.00 9.43 291 TRP A O 1
ATOM 2202 N N . ARG A 1 292 ? -13.128 18.168 9.698 1.00 8.58 292 ARG A N 1
ATOM 2203 C CA . ARG A 1 292 ? -12.452 16.891 9.723 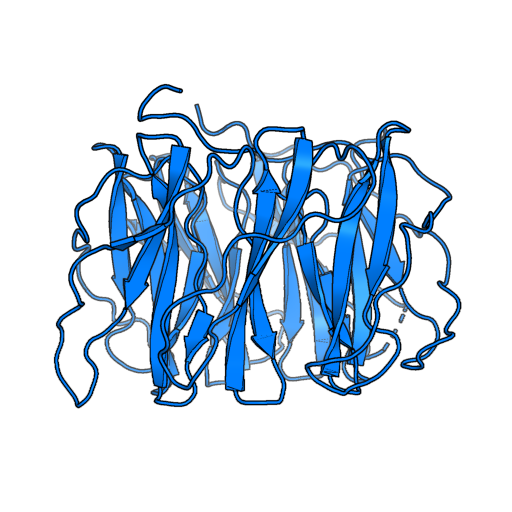1.00 9.09 292 ARG A CA 1
ATOM 2204 C C . ARG A 1 292 ? -11.982 16.553 8.308 1.00 9.71 292 ARG A C 1
ATOM 2205 O O . ARG A 1 292 ? -12.732 16.674 7.361 1.00 10.43 292 ARG A O 1
ATOM 2213 N N . THR A 1 293 ? -10.788 15.966 8.221 1.00 8.61 293 THR A N 1
ATOM 2214 C CA . THR A 1 293 ? -10.239 15.407 6.990 1.00 8.95 293 THR A CA 1
ATOM 2215 C C . THR A 1 293 ? -9.669 14.054 7.320 1.00 10.43 293 THR A C 1
ATOM 2216 O O . THR A 1 293 ? -9.115 13.853 8.420 1.00 9.97 293 THR A O 1
ATOM 2220 N N . TRP A 1 294 ? -9.633 13.120 6.379 1.00 10.95 294 TRP A N 1
ATOM 2221 C CA . TRP A 1 294 ? -9.080 11.798 6.583 1.00 11.47 294 TRP A CA 1
ATOM 2222 C C . TRP A 1 294 ? -8.332 11.346 5.393 1.00 11.79 294 TRP A C 1
ATOM 2223 O O . TRP A 1 294 ? -8.684 11.756 4.262 1.00 12.11 294 TRP A O 1
ATOM 2234 N N . GLN A 1 295 ? -7.395 10.468 5.587 1.00 12.77 295 GLN A N 1
ATOM 2235 C CA . GLN A 1 295 ? -6.687 9.800 4.481 1.00 13.26 295 GLN A CA 1
ATOM 2236 C C . GLN A 1 295 ? -7.600 8.823 3.938 1.00 17.18 295 GLN A C 1
ATOM 2237 O O . GLN A 1 295 ? -8.253 8.051 4.670 1.00 18.61 295 GLN A O 1
ATOM 2243 N N . THR A 1 296 ? -7.736 8.864 2.545 1.00 18.70 296 THR A N 1
ATOM 2244 C CA . THR A 1 296 ? -8.788 8.068 1.950 1.00 21.50 296 THR A CA 1
ATOM 2245 C C . THR A 1 296 ? -8.319 6.695 1.569 1.00 28.63 296 THR A C 1
ATOM 2246 O O . THR A 1 296 ? -9.134 5.861 1.339 1.00 29.46 296 THR A O 1
ATOM 2250 N N . SER A 1 297 ? -7.058 6.514 1.579 1.00 24.72 297 SER A N 1
ATOM 2251 C CA . SER A 1 297 ? -6.430 5.220 1.321 1.00 31.15 297 SER A CA 1
ATOM 2252 C C . SER A 1 297 ? -5.209 5.219 2.203 1.00 26.53 297 SER A C 1
ATOM 2253 O O . SER A 1 297 ? -4.834 6.150 2.819 1.00 31.34 297 SER A O 1
ATOM 2256 N N . HIS A 1 298 ? -4.471 4.132 2.135 1.00 27.81 298 HIS A N 1
ATOM 2257 C CA . HIS A 1 298 ? -3.198 3.982 2.826 1.00 29.37 298 HIS A CA 1
ATOM 2258 C C . HIS A 1 298 ? -2.232 4.994 2.406 1.00 29.92 298 HIS A C 1
ATOM 2259 O O . HIS A 1 298 ? -2.051 5.202 1.133 1.00 32.63 298 HIS A O 1
ATOM 2266 N N . ASN A 1 299 ? -1.600 5.689 3.335 1.00 27.45 299 ASN A N 1
ATOM 2267 C CA . ASN A 1 299 ? -0.776 6.913 2.998 1.00 23.90 299 ASN A CA 1
ATOM 2268 C C . ASN A 1 299 ? -1.469 8.121 2.197 1.00 36.86 299 ASN A C 1
ATOM 2269 O O . ASN A 1 299 ? -0.760 9.023 1.712 1.00 45.70 299 ASN A O 1
ATOM 2274 N N . GLY A 1 300 ? -2.779 8.096 2.087 1.00 37.62 300 GLY A N 1
ATOM 2275 C CA . GLY A 1 300 ? -3.448 8.528 0.854 1.00 46.59 300 GLY A CA 1
ATOM 2276 C C . GLY A 1 300 ? -3.422 9.956 0.460 1.00 42.07 300 GLY A C 1
ATOM 2277 O O . GLY A 1 300 ? -2.708 10.819 1.092 1.00 38.76 300 GLY A O 1
ATOM 2278 N N . PRO A 1 301 ? -4.292 10.237 -0.553 1.00 30.33 301 PRO A N 1
ATOM 2279 C CA . PRO A 1 301 ? -4.603 11.587 -0.555 1.00 23.03 301 PRO A CA 1
ATOM 2280 C C . PRO A 1 301 ? -5.606 11.809 0.609 1.00 19.34 301 PRO A C 1
ATOM 2281 O O . PRO A 1 301 ? -6.222 10.901 1.190 1.00 19.81 301 PRO A O 1
ATOM 2285 N N . TRP A 1 302 ? -5.833 13.036 0.849 1.00 14.01 302 TRP A N 1
ATOM 2286 C CA . TRP A 1 302 ? -6.714 13.468 1.930 1.00 14.31 302 TRP A CA 1
ATOM 2287 C C . TRP A 1 302 ? -7.992 13.897 1.432 1.00 13.26 302 TRP A C 1
ATOM 2288 O O . TRP A 1 302 ? -8.080 14.603 0.355 1.00 13.92 302 TRP A 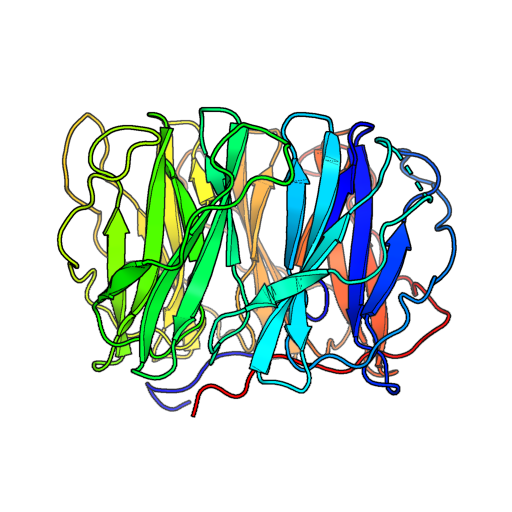O 1
ATOM 2299 N N . SER A 1 303 ? -9.084 13.656 2.118 1.00 11.39 303 SER A N 1
ATOM 2300 C CA . SER A 1 303 ? -10.397 14.050 1.797 1.00 11.37 303 SER A CA 1
ATOM 2301 C C . SER A 1 303 ? -10.560 15.548 1.866 1.00 11.32 303 SER A C 1
ATOM 2302 O O . SER A 1 303 ? -9.905 16.257 2.628 1.00 12.25 303 SER A O 1
ATOM 2305 N N . ASN A 1 304 ? -11.525 16.083 1.125 1.00 11.11 304 ASN A N 1
ATOM 2306 C CA . ASN A 1 304 ? -11.991 17.413 1.420 1.00 11.24 304 ASN A CA 1
ATOM 2307 C C . ASN A 1 304 ? -12.394 17.489 2.881 1.00 11.81 304 ASN A C 1
ATOM 2308 O O . ASN A 1 304 ? -12.893 16.497 3.476 1.00 13.67 304 ASN A O 1
ATOM 2313 N N . TRP A 1 305 ? -12.259 18.632 3.472 1.00 11.21 305 TRP A N 1
ATOM 2314 C CA . TRP A 1 305 ? -12.783 18.834 4.819 1.00 9.64 305 TRP A CA 1
ATOM 2315 C C . TRP A 1 305 ? -14.237 18.713 4.878 1.00 11.52 305 TRP A C 1
ATOM 2316 O O . TRP A 1 305 ? -14.976 19.275 4.001 1.00 13.70 305 TRP A O 1
ATOM 2327 N N . SER A 1 306 ? -14.758 18.058 5.932 1.00 11.58 306 SER A N 1
ATOM 2328 C CA A SER A 1 306 ? -16.159 17.894 6.245 0.70 11.92 306 SER A CA 1
ATOM 2329 C CA B SER A 1 306 ? -16.181 17.970 6.182 0.30 11.79 306 SER A CA 1
ATOM 2330 C C . SER A 1 306 ? -16.429 18.628 7.498 1.00 14.07 306 SER A C 1
ATOM 2331 O O . SER A 1 306 ? -15.629 18.650 8.365 1.00 16.75 306 SER A O 1
ATOM 2336 N N . SER A 1 307 ? -17.536 19.250 7.638 1.00 13.90 307 SER A N 1
ATOM 2337 C CA A SER A 1 307 ? -17.909 20.154 8.784 0.70 13.61 307 SER A CA 1
ATOM 2338 C CA B SER A 1 307 ? -17.801 19.941 8.878 0.30 12.93 307 SER A CA 1
ATOM 2339 C C . SER A 1 307 ? -18.971 19.467 9.662 1.00 15.13 307 SER A C 1
ATOM 2340 O O . SER A 1 307 ? -19.800 18.724 9.177 1.00 17.88 307 SER A O 1
ATOM 2345 N N . PHE A 1 308 ? -18.919 19.678 10.937 1.00 12.29 308 PHE A N 1
ATOM 2346 C CA . PHE A 1 308 ? -19.957 19.361 11.871 1.00 11.69 308 PHE A CA 1
ATOM 2347 C C . PHE A 1 308 ? -20.690 20.637 12.201 1.00 11.45 308 PHE A C 1
ATOM 2348 O O . PHE A 1 308 ? -20.095 21.652 12.408 1.00 11.46 308 PHE A O 1
ATOM 2356 N N . THR A 1 309 ? -22.020 20.498 12.410 1.00 13.50 309 THR A N 1
ATOM 2357 C CA . THR A 1 309 ? -22.803 21.662 12.832 1.00 13.92 309 THR A CA 1
ATOM 2358 C C . THR A 1 309 ? -22.296 22.213 14.147 1.00 11.90 309 THR A C 1
ATOM 2359 O O . THR A 1 309 ? -22.031 21.431 15.067 1.00 12.27 309 THR A O 1
ATOM 2363 N N . GLY A 1 310 ? -22.268 23.510 14.286 1.00 11.85 310 GLY A N 1
ATOM 2364 C CA . GLY A 1 310 ? -22.048 24.199 15.542 1.00 11.34 310 GLY A CA 1
ATOM 2365 C C . GLY A 1 310 ? -20.823 25.019 15.649 1.00 12.61 310 GLY A C 1
ATOM 2366 O O . GLY A 1 310 ? -19.700 24.572 15.356 1.00 11.98 310 GLY A O 1
ATOM 2367 N N . ILE A 1 311 ? -20.897 26.270 16.018 1.00 12.51 311 ILE A N 1
ATOM 2368 C CA . ILE A 1 311 ? -19.755 27.184 16.217 1.00 11.95 311 ILE A CA 1
ATOM 2369 C C . ILE A 1 311 ? -19.073 26.755 17.511 1.00 13.51 311 ILE A C 1
ATOM 2370 O O . ILE A 1 311 ? -19.688 26.436 18.548 1.00 14.18 311 ILE A O 1
ATOM 2375 N N . ILE A 1 312 ? -17.732 26.634 17.407 1.00 10.89 312 ILE A N 1
ATOM 2376 C CA . ILE A 1 312 ? -16.893 26.254 18.536 1.00 10.43 312 ILE A CA 1
ATOM 2377 C C . ILE A 1 312 ? -15.885 27.281 18.835 1.00 11.03 312 ILE A C 1
ATOM 2378 O O . ILE A 1 312 ? -15.554 28.160 18.027 1.00 11.48 312 ILE A O 1
ATOM 2383 N N . ALA A 1 313 ? -15.357 27.257 20.091 1.00 9.78 313 ALA A N 1
ATOM 2384 C CA . ALA A 1 313 ? -14.577 28.319 20.670 1.00 10.14 313 ALA A CA 1
ATOM 2385 C C . ALA A 1 313 ? -13.174 27.934 21.155 1.00 9.91 313 ALA A C 1
ATOM 2386 O O . ALA A 1 313 ? -12.522 28.634 21.808 1.00 11.78 313 ALA A O 1
ATOM 2388 N N . SER A 1 314 ? -12.739 26.759 20.652 1.00 9.02 314 SER A N 1
ATOM 2389 C CA . SER A 1 314 ? -11.353 26.264 20.887 1.00 9.16 314 SER A CA 1
ATOM 2390 C C . SER A 1 314 ? -10.992 25.378 19.745 1.00 8.93 314 SER A C 1
ATOM 2391 O O . SER A 1 314 ? -11.803 25.023 18.901 1.00 9.51 314 SER A O 1
ATOM 2394 N N . ALA A 1 315 ? -9.727 24.951 19.758 1.00 8.34 315 ALA A N 1
ATOM 2395 C CA . ALA A 1 315 ? -9.349 23.831 18.928 1.00 8.79 315 ALA A CA 1
ATOM 2396 C C . ALA A 1 315 ? -10.060 22.577 19.440 1.00 8.78 315 ALA A C 1
ATOM 2397 O O . ALA A 1 315 ? -10.350 22.498 20.645 1.00 9.36 315 ALA A O 1
ATOM 2399 N N . PRO A 1 316 ? -10.236 21.571 18.640 1.00 8.27 316 PRO A N 1
ATOM 2400 C CA . PRO A 1 316 ? -10.647 20.240 19.137 1.00 8.55 316 PRO A CA 1
ATOM 2401 C C . PRO A 1 316 ? -9.504 19.555 19.902 1.00 8.91 316 PRO A C 1
ATOM 2402 O O . PRO A 1 316 ? -8.354 19.743 19.608 1.00 9.47 316 PRO A O 1
ATOM 2406 N N . THR A 1 317 ? -9.909 18.719 20.889 1.00 7.89 317 THR A N 1
ATOM 2407 C CA . THR A 1 317 ? -9.091 17.689 21.530 1.00 8.32 317 THR A CA 1
ATOM 2408 C C . THR A 1 317 ? -9.671 16.379 21.180 1.00 8.44 317 THR A C 1
ATOM 2409 O O . THR A 1 317 ? -10.867 16.182 21.400 1.00 8.56 317 THR A O 1
ATOM 2413 N N . VAL A 1 318 ? -8.896 15.459 20.635 1.00 8.49 318 VAL A N 1
ATOM 2414 C CA . VAL A 1 318 ? -9.425 14.248 20.098 1.00 9.42 318 VAL A CA 1
ATOM 2415 C C . VAL A 1 318 ? -8.870 13.042 20.837 1.00 10.40 318 VAL A C 1
ATOM 2416 O O . VAL A 1 318 ? -7.676 13.005 21.176 1.00 13.15 318 VAL A O 1
ATOM 2420 N N . ALA A 1 319 ? -9.676 12.058 21.073 1.00 8.06 319 ALA A N 1
ATOM 2421 C CA . ALA A 1 319 ? -9.329 10.840 21.720 1.00 8.58 319 ALA A CA 1
ATOM 2422 C C . ALA A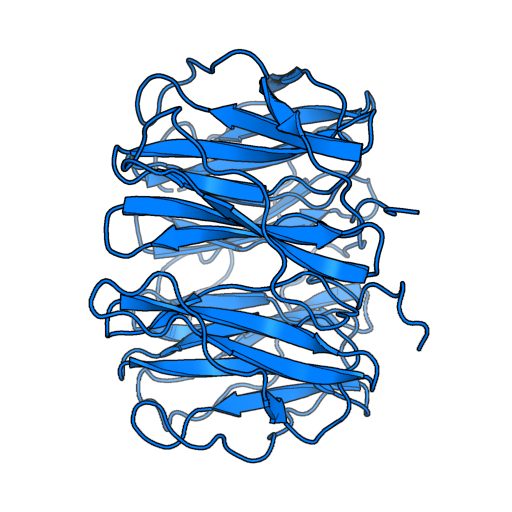 1 319 ? -10.004 9.642 21.121 1.00 8.89 319 ALA A C 1
ATOM 2423 O O . ALA A 1 319 ? -10.893 9.786 20.301 1.00 9.36 319 ALA A O 1
ATOM 2425 N N . LYS A 1 320 ? -9.570 8.455 21.514 1.00 9.01 320 LYS A N 1
ATOM 2426 C CA . LYS A 1 320 ? -10.219 7.204 21.128 1.00 8.90 320 LYS A CA 1
ATOM 2427 C C . LYS A 1 320 ? -10.690 6.495 22.348 1.00 8.38 320 LYS A C 1
ATOM 2428 O O . LYS A 1 320 ? -10.016 6.404 23.378 1.00 9.62 320 LYS A O 1
ATOM 2434 N N . ASN A 1 321 ? -11.902 5.976 22.307 1.00 7.93 321 ASN A N 1
ATOM 2435 C CA . ASN A 1 321 ? -12.500 5.114 23.362 1.00 7.82 321 ASN A CA 1
ATOM 2436 C C . ASN A 1 321 ? -11.917 3.711 23.347 1.00 8.27 321 ASN A C 1
ATOM 2437 O O . ASN A 1 321 ? -11.150 3.327 22.477 1.00 8.99 321 ASN A O 1
ATOM 2442 N N . SER A 1 322 ? -12.313 2.956 24.365 1.00 8.66 322 SER A N 1
ATOM 2443 C CA . SER A 1 322 ? -11.856 1.553 24.488 1.00 9.38 322 SER A CA 1
ATOM 2444 C C . SER A 1 322 ? -12.083 0.726 23.301 1.00 10.50 322 SER A C 1
ATOM 2445 O O . SER A 1 322 ? -11.307 -0.199 23.046 1.00 12.43 322 SER A O 1
ATOM 2448 N N . ASP A 1 323 ? -13.138 1.018 22.511 1.00 9.49 323 ASP A N 1
ATOM 2449 C CA . ASP A 1 323 ? -13.540 0.311 21.336 1.00 10.10 323 ASP A CA 1
ATOM 2450 C C . ASP A 1 323 ? -13.088 0.980 20.046 1.00 9.44 323 ASP A C 1
ATOM 2451 O O . ASP A 1 323 ? -13.518 0.592 18.968 1.00 11.46 323 ASP A O 1
ATOM 2456 N N . GLY A 1 324 ? -12.2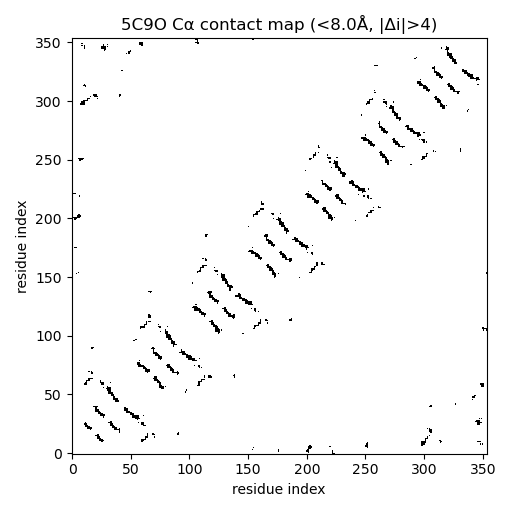25 1.984 20.148 1.00 8.99 324 GLY A N 1
ATOM 2457 C CA . GLY A 1 324 ? -11.718 2.698 18.972 1.00 9.61 324 GLY A CA 1
ATOM 2458 C C . GLY A 1 324 ? -12.553 3.858 18.533 1.00 10.44 324 GLY A C 1
ATOM 2459 O O . GLY A 1 324 ? -12.062 4.562 17.619 1.00 11.74 324 GLY A O 1
ATOM 2460 N N . ARG A 1 325 ? -13.759 4.056 19.040 1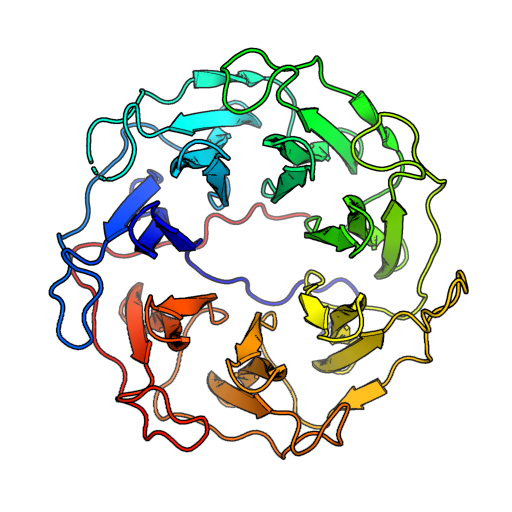.00 9.14 325 ARG A N 1
ATOM 2461 C CA . ARG A 1 325 ? -14.561 5.176 18.560 1.00 8.64 325 ARG A CA 1
ATOM 2462 C C . ARG A 1 325 ? -13.863 6.485 18.864 1.00 9.09 325 ARG A C 1
ATOM 2463 O O . ARG A 1 325 ? -13.435 6.775 19.980 1.00 8.88 325 ARG A O 1
ATOM 2471 N N . ILE A 1 326 ? -13.841 7.379 17.878 1.00 7.54 326 ILE A N 1
ATOM 2472 C CA . ILE A 1 326 ? -13.212 8.682 18.011 1.00 8.19 326 ILE A CA 1
ATOM 2473 C C . ILE A 1 326 ? -14.215 9.664 18.708 1.00 8.55 326 ILE A C 1
ATOM 2474 O O . ILE A 1 326 ? -15.406 9.598 18.476 1.00 9.13 326 ILE A O 1
ATOM 2479 N N . GLU A 1 327 ? -13.666 10.447 19.634 1.00 8.26 327 GLU A N 1
ATOM 2480 C CA . GLU A 1 327 ? -14.440 11.416 20.418 1.00 8.12 327 GLU A CA 1
ATOM 2481 C C . GLU A 1 327 ? -13.724 12.704 20.454 1.00 8.29 327 GLU A C 1
ATOM 2482 O O . GLU A 1 327 ? -12.463 12.770 20.524 1.00 9.12 327 GLU A O 1
ATOM 2488 N N . VAL A 1 328 ? -14.449 13.797 20.336 1.00 7.76 328 VAL A N 1
ATOM 2489 C CA . VAL A 1 328 ? -13.884 15.138 20.175 1.00 7.37 328 VAL A CA 1
ATOM 2490 C C . VAL A 1 328 ? -14.509 16.023 21.201 1.00 8.51 328 VAL A C 1
ATOM 2491 O O . VAL A 1 328 ? -15.717 16.038 21.413 1.00 8.89 328 VAL A O 1
ATOM 2495 N N . PHE A 1 329 ? -13.652 16.810 21.865 1.00 7.74 329 PHE A N 1
ATOM 2496 C CA . PHE A 1 329 ? -13.980 17.775 22.891 1.00 7.70 329 PHE A CA 1
ATOM 2497 C C . PHE A 1 329 ? -13.674 19.142 22.454 1.00 8.56 329 PHE A C 1
ATOM 2498 O O . PHE A 1 329 ? -12.635 19.414 21.861 1.00 8.99 329 PHE A O 1
ATOM 2506 N N . VAL A 1 330 ? -14.526 20.140 22.746 1.00 8.07 330 VAL A N 1
ATOM 2507 C CA . VAL A 1 330 ? -14.344 21.573 22.384 1.00 8.44 330 VAL A CA 1
ATOM 2508 C C . VAL A 1 330 ? -14.947 22.477 23.426 1.00 7.68 330 VAL A C 1
ATOM 2509 O O . VAL A 1 330 ? -15.885 22.070 24.160 1.00 8.62 330 VAL A O 1
ATOM 2513 N N . LEU A 1 331 ? -14.467 23.717 23.470 1.00 8.63 331 LEU A N 1
ATOM 2514 C CA . LEU A 1 331 ? -15.176 24.823 24.208 1.00 9.46 331 LEU A CA 1
ATOM 2515 C C . LEU A 1 331 ? -16.330 25.316 23.381 1.00 9.59 331 LEU A C 1
ATOM 2516 O O . LEU A 1 331 ? -16.226 25.552 22.194 1.00 9.65 331 LEU A O 1
ATOM 2521 N N . GLY A 1 332 ? -17.474 25.387 24.032 1.00 9.78 332 GLY A N 1
ATOM 2522 C CA . GLY A 1 332 ? -18.697 25.977 23.374 1.00 11.05 332 GLY A CA 1
ATOM 2523 C C . GLY A 1 332 ? -18.785 27.449 23.603 1.00 10.79 332 GLY A C 1
ATOM 2524 O O . GLY A 1 332 ? -18.056 28.090 24.304 1.00 11.53 332 GLY A O 1
ATOM 2525 N N . LEU A 1 333 ? -19.833 27.975 22.899 1.00 13.81 333 LEU A N 1
ATOM 2526 C CA . LEU A 1 333 ? -20.163 29.364 23.087 1.00 14.97 333 LEU A CA 1
ATOM 2527 C C . LEU A 1 333 ? -20.683 29.785 24.438 1.00 14.48 333 LEU A C 1
ATOM 2528 O O . LEU A 1 333 ? -20.479 30.971 24.795 1.00 16.49 333 LEU A O 1
ATOM 2533 N N . ASP A 1 334 ? -21.145 28.808 25.210 1.00 12.60 334 ASP A N 1
ATOM 2534 C CA . ASP A 1 334 ? -21.504 28.955 26.634 1.00 11.84 334 ASP A CA 1
ATOM 2535 C C . ASP A 1 334 ? -20.275 28.810 27.552 1.00 11.67 334 ASP A C 1
ATOM 2536 O O . ASP A 1 334 ? -20.448 28.875 28.770 1.00 13.57 334 ASP A O 1
ATOM 2541 N N . LYS A 1 335 ? -19.043 28.652 27.004 1.00 10.41 335 LYS A N 1
ATOM 2542 C CA . LYS A 1 335 ? -17.836 28.526 27.801 1.00 11.15 335 LYS A CA 1
ATOM 2543 C C . LYS A 1 335 ? -17.795 27.211 28.531 1.00 9.38 335 LYS A C 1
ATOM 2544 O O . LYS A 1 335 ? -16.955 27.106 29.457 1.00 10.49 335 LYS A O 1
ATOM 2550 N N . ALA A 1 336 ? -18.603 26.242 28.205 1.00 9.38 336 ALA A N 1
ATOM 2551 C CA . ALA A 1 336 ? -18.522 24.925 28.751 1.00 8.80 336 ALA A CA 1
ATOM 2552 C C . ALA A 1 336 ? -17.969 23.958 27.767 1.00 8.80 336 ALA A C 1
ATOM 2553 O O . ALA A 1 336 ? -17.804 24.195 26.566 1.00 9.44 336 ALA A O 1
ATOM 2555 N N . LEU A 1 337 ? -17.647 22.757 28.277 1.00 8.65 337 LEU A N 1
ATOM 2556 C CA . LEU A 1 337 ? -17.105 21.676 27.436 1.00 8.66 337 LEU A CA 1
ATOM 2557 C C . LEU A 1 337 ? -18.192 20.916 26.770 1.00 9.28 337 LEU A C 1
ATOM 2558 O O . LEU A 1 337 ? -19.146 20.482 27.438 1.00 9.59 337 LEU A O 1
ATOM 2563 N N . TRP A 1 338 ? -18.090 20.683 25.454 1.00 8.66 338 TRP A N 1
ATOM 2564 C CA . TRP A 1 338 ? -18.991 19.878 24.672 1.00 9.21 338 TRP A CA 1
ATOM 2565 C C . TRP A 1 338 ? -18.233 18.726 23.985 1.00 9.35 338 TRP A C 1
ATOM 2566 O O . TRP A 1 338 ? -16.981 18.841 23.820 1.00 9.60 338 TRP A O 1
ATOM 2577 N N . HIS A 1 339 ? -18.886 17.670 23.654 1.00 8.60 339 HIS A N 1
ATOM 2578 C CA . HIS A 1 339 ? -18.289 16.571 22.917 1.00 8.60 339 HIS A CA 1
ATOM 2579 C C . HIS A 1 339 ? -19.196 15.930 21.935 1.00 8.76 339 HIS A C 1
ATOM 2580 O O . HIS A 1 339 ? -20.444 15.986 22.108 1.00 9.65 339 HIS A O 1
ATOM 2587 N N . LEU A 1 340 ? -18.646 15.302 20.941 1.00 7.98 340 LEU A N 1
ATOM 2588 C CA . LEU A 1 340 ? -19.320 14.441 20.020 1.00 8.35 340 LEU A CA 1
ATOM 2589 C C . LEU A 1 340 ? -18.485 13.233 19.694 1.00 8.71 340 LEU A C 1
ATOM 2590 O O . LEU A 1 340 ? -17.262 13.258 20.002 1.00 9.02 340 LEU A O 1
ATOM 2595 N N . TRP A 1 341 ? -19.071 12.208 19.135 1.00 9.07 341 TRP A N 1
ATOM 2596 C CA . TRP A 1 341 ? -18.319 10.982 18.950 1.00 9.81 341 TRP A CA 1
ATOM 2597 C C . TRP A 1 341 ? -18.929 10.106 17.892 1.00 11.90 341 TRP A C 1
ATOM 2598 O O . TRP A 1 341 ? -20.090 10.289 17.508 1.00 11.32 341 TRP A O 1
ATOM 2609 N N . GLN A 1 342 ? -18.165 9.161 17.432 1.00 9.83 342 GLN A N 1
ATOM 2610 C CA . GLN A 1 342 ? -18.653 8.058 16.569 1.00 10.59 342 GLN A CA 1
ATOM 2611 C C . GLN A 1 342 ? -19.514 7.170 17.374 1.00 10.94 342 GLN A C 1
ATOM 2612 O O . GLN A 1 342 ? -19.214 6.783 18.527 1.00 12.33 342 GLN A O 1
ATOM 2618 N N . THR A 1 343 ? -20.670 6.822 16.771 1.00 12.94 343 THR A N 1
ATOM 2619 C CA . THR A 1 343 ? -21.607 5.917 17.462 1.00 14.33 343 THR A CA 1
ATOM 2620 C C . THR A 1 343 ? -21.212 4.448 17.371 1.00 13.78 343 THR A C 1
ATOM 2621 O O . THR A 1 343 ? -21.623 3.724 18.311 1.00 17.03 343 THR A O 1
ATOM 2625 N N . THR A 1 344 ? -20.394 4.056 16.432 1.00 13.94 344 THR A N 1
ATOM 2626 C CA . THR A 1 344 ? -19.842 2.712 16.325 1.00 15.59 344 THR A CA 1
ATOM 2627 C C . THR A 1 344 ? -18.399 2.764 15.914 1.00 15.80 344 THR A C 1
ATOM 2628 O O . THR A 1 344 ? -17.850 3.790 15.607 1.00 19.15 344 THR A O 1
ATOM 2632 N N . SER A 1 345 ? -17.743 1.550 16.060 1.00 15.52 345 SER A N 1
ATOM 2633 C CA . SER A 1 345 ? -16.335 1.442 15.742 1.00 18.09 345 SER A CA 1
ATOM 2634 C C . SER A 1 345 ? -15.901 1.459 14.278 1.00 27.31 345 SER A C 1
ATOM 2635 O O . SER A 1 345 ? -14.775 1.955 13.977 1.00 39.84 345 SER A O 1
ATOM 2638 N N . SER A 1 346 ? -16.887 1.262 13.471 1.00 29.79 346 SER A N 1
ATOM 2639 C CA . SER A 1 346 ? -16.684 1.415 11.977 1.00 28.69 346 SER A CA 1
ATOM 2640 C C . SER A 1 346 ? -16.005 2.691 11.556 1.00 28.00 346 SER A C 1
ATOM 2641 O O . SER A 1 346 ? -16.429 3.748 11.970 1.00 24.15 346 SER A O 1
ATOM 2644 N N . THR A 1 347 ? -15.026 2.690 10.624 1.00 27.33 347 THR A N 1
ATOM 2645 C CA . THR A 1 347 ? -14.505 3.984 10.104 1.00 30.05 347 THR A CA 1
ATOM 2646 C C . THR A 1 347 ? -15.548 4.791 9.300 1.00 28.88 347 THR A C 1
ATOM 2647 O O . THR A 1 347 ? -15.394 6.067 9.198 1.00 32.93 347 THR A O 1
ATOM 2651 N N . THR A 1 348 ? -16.634 4.127 8.858 1.00 23.55 348 THR A N 1
ATOM 2652 C CA . THR A 1 348 ? -17.787 4.849 8.287 1.00 22.80 348 THR A CA 1
ATOM 2653 C C . THR A 1 348 ? -18.949 5.116 9.282 1.00 21.54 348 THR A C 1
ATOM 2654 O O . THR A 1 348 ? -20.076 5.391 8.901 1.00 21.94 348 THR A O 1
ATOM 2658 N N . SER A 1 349 ? -18.680 5.022 10.589 1.00 17.37 349 SER A N 1
ATOM 2659 C CA . SER A 1 349 ? -19.708 5.282 11.589 1.00 15.06 349 SER A CA 1
ATOM 2660 C C . SER A 1 349 ? -20.349 6.723 11.412 1.00 13.59 349 SER A C 1
ATOM 2661 O O . SER A 1 349 ? -19.653 7.703 11.024 1.00 16.07 349 SER A O 1
ATOM 2664 N N . SER A 1 350 ? -21.603 6.786 11.782 1.00 15.49 350 SER A N 1
ATOM 2665 C CA A SER A 1 350 ? -22.211 8.094 11.968 0.70 17.46 350 SER A CA 1
ATOM 2666 C CA B SER A 1 350 ? -22.243 8.056 12.026 0.30 15.01 350 SER A CA 1
ATOM 2667 C C . SER A 1 350 ? -21.651 8.754 13.235 1.00 14.72 350 SER A C 1
ATOM 2668 O O . SER A 1 350 ? -20.996 8.088 14.078 1.00 14.35 350 SER A O 1
ATOM 2673 N N . TRP A 1 351 ? -21.930 10.027 13.375 1.00 12.95 351 TRP A N 1
ATOM 2674 C CA . TRP A 1 351 ? -21.464 10.845 14.484 1.00 12.38 351 TRP A CA 1
ATOM 2675 C C . TRP A 1 351 ? -22.618 11.469 15.209 1.00 12.71 351 TRP A C 1
ATOM 2676 O O . TRP A 1 351 ? -23.667 11.802 14.569 1.00 15.27 351 TRP A O 1
ATOM 2687 N N . THR A 1 352 ? -22.515 11.639 16.498 1.00 12.04 352 THR A N 1
ATOM 2688 C CA . THR A 1 352 ? -23.447 12.423 17.294 1.00 11.47 352 THR A CA 1
ATOM 2689 C C . THR A 1 352 ? -23.311 13.914 16.994 1.00 12.33 352 THR A C 1
ATOM 2690 O O . THR A 1 352 ? -22.339 14.339 16.380 1.00 12.65 352 THR A O 1
ATOM 2694 N N . THR A 1 353 ? -24.337 14.679 17.431 1.00 12.58 353 THR A N 1
ATOM 2695 C CA . THR A 1 353 ? -24.209 16.112 17.561 1.00 13.68 353 THR A CA 1
ATOM 2696 C C . THR A 1 353 ? -23.635 16.544 18.895 1.00 12.82 353 THR A C 1
ATOM 2697 O O . THR A 1 353 ? -23.639 15.741 19.815 1.00 15.16 353 THR A O 1
ATOM 2701 N N . TRP A 1 354 ? -23.105 17.737 18.992 1.00 11.60 354 TRP A N 1
ATOM 2702 C CA . TRP A 1 354 ? -22.515 18.215 20.239 1.00 11.24 354 TRP A CA 1
ATOM 2703 C C . TRP A 1 354 ? -23.400 17.979 21.425 1.00 11.85 354 TRP A C 1
ATOM 2704 O O . TRP A 1 354 ? -24.622 18.375 21.418 1.00 12.97 354 TRP A O 1
ATOM 2715 N N . ALA A 1 355 ? -22.862 17.468 22.503 1.00 10.13 355 ALA A N 1
ATOM 2716 C CA . ALA A 1 355 ? -23.527 17.276 23.793 1.00 10.33 355 ALA A CA 1
ATOM 2717 C C . ALA A 1 355 ? -22.710 17.948 24.890 1.00 11.39 355 ALA A C 1
ATOM 2718 O O . ALA A 1 355 ? -21.450 17.958 24.869 1.00 10.47 355 ALA A O 1
ATOM 2720 N N . LEU A 1 356 ? -23.330 18.561 25.868 1.00 10.49 356 LEU A N 1
ATOM 2721 C CA . LEU A 1 356 ? -22.746 19.287 26.904 1.00 10.14 356 LEU A CA 1
ATOM 2722 C C . LEU A 1 356 ? -22.267 18.428 28.041 1.00 12.31 356 LEU A C 1
ATOM 2723 O O . LEU A 1 356 ? -22.941 17.542 28.508 1.00 13.68 356 LEU A O 1
ATOM 2728 N N . ILE A 1 357 ? -21.034 18.593 28.466 1.00 10.37 357 ILE A N 1
ATOM 2729 C CA . ILE A 1 357 ? -20.516 18.051 29.747 1.00 11.25 357 ILE A CA 1
ATOM 2730 C C . ILE A 1 357 ? -20.518 19.107 30.784 1.00 10.98 357 ILE A C 1
ATOM 2731 O O . ILE A 1 357 ? -19.589 19.886 31.082 1.00 10.48 357 ILE A O 1
ATOM 2736 N N . GLY A 1 358 ? -21.747 19.273 31.388 1.00 12.35 358 GLY A N 1
ATOM 2737 C CA . GLY A 1 358 ? -21.917 20.459 32.159 1.00 13.07 358 GLY A CA 1
ATOM 2738 C C . GLY A 1 358 ? -21.450 20.470 33.600 1.00 10.88 358 GLY A C 1
ATOM 2739 O O . GLY A 1 358 ? -21.141 19.330 34.088 1.00 12.50 358 GLY A O 1
ATOM 2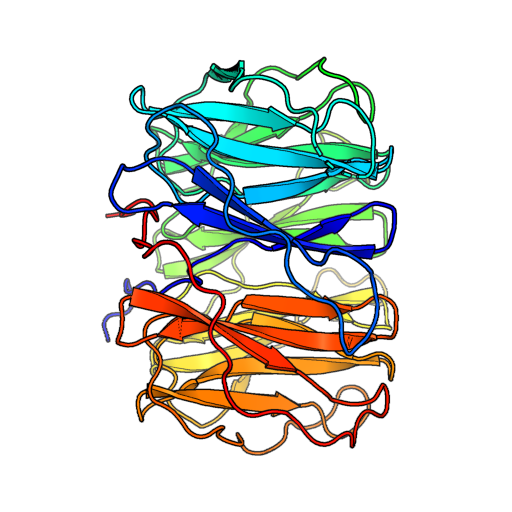740 N N . GLY A 1 359 ? -21.352 21.606 34.214 1.00 11.62 359 GLY A N 1
ATOM 2741 C CA . GLY A 1 359 ? -21.047 21.740 35.605 1.00 12.12 359 GLY A CA 1
ATOM 2742 C C . GLY A 1 359 ? -20.063 22.778 36.031 1.00 12.79 359 GLY A C 1
ATOM 2743 O O . GLY A 1 359 ? -20.074 23.256 37.143 1.00 15.63 359 GLY A O 1
ATOM 2744 N N . ILE A 1 360 ? -19.219 23.152 35.061 1.00 11.03 360 ILE A N 1
ATOM 2745 C CA . ILE A 1 360 ? -18.272 24.239 35.156 1.00 11.98 360 ILE A CA 1
ATOM 2746 C C . ILE A 1 360 ? -18.164 24.914 33.759 1.00 9.70 360 ILE A C 1
ATOM 2747 O O . ILE A 1 360 ? -18.571 24.362 32.776 1.00 11.87 360 ILE A O 1
ATOM 2752 N N . THR A 1 361 ? -17.607 26.120 33.819 1.00 10.70 361 THR A N 1
ATOM 2753 C CA . THR A 1 361 ? -17.124 26.755 32.614 1.00 10.27 361 THR A CA 1
ATOM 2754 C C . THR A 1 361 ? -15.597 26.785 32.699 1.00 9.92 361 THR A C 1
ATOM 2755 O O . THR A 1 361 ? -14.951 26.574 33.729 1.00 10.36 361 THR A O 1
ATOM 2759 N N . LEU A 1 362 ? -15.006 26.872 31.522 1.00 9.46 362 LEU A N 1
ATOM 2760 C CA . LEU A 1 362 ? -13.546 26.803 31.334 1.00 8.83 362 LEU A CA 1
ATOM 2761 C C . LEU A 1 362 ? -12.963 28.044 30.761 1.00 10.20 362 LEU A C 1
ATOM 2762 O O . LEU A 1 362 ? -13.632 28.814 30.049 1.00 11.93 362 LEU A O 1
ATOM 2767 N N . ILE A 1 363 ? -11.684 28.260 31.107 1.00 9.91 363 ILE A N 1
ATOM 2768 C CA . ILE A 1 363 ? -10.875 29.322 30.559 1.00 8.93 363 ILE A CA 1
ATOM 2769 C C . ILE A 1 363 ? -9.719 28.702 29.785 1.00 9.17 363 ILE A C 1
ATOM 2770 O O . ILE A 1 363 ? -9.296 27.577 30.089 1.00 9.96 363 ILE A O 1
ATOM 2775 N N . ASP A 1 364 ? -9.160 29.461 28.841 1.00 10.15 364 ASP A N 1
ATOM 2776 C CA . ASP A 1 364 ? -7.925 29.061 28.186 1.00 10.21 364 ASP A CA 1
ATOM 2777 C C . ASP A 1 364 ? -6.777 29.571 29.015 1.00 9.30 364 ASP A C 1
ATOM 2778 O O . ASP A 1 364 ? -6.443 30.752 28.989 1.00 10.82 364 ASP A O 1
ATOM 2783 N N . ALA A 1 365 ? -6.164 28.673 29.783 1.00 8.94 365 ALA A N 1
ATOM 2784 C CA . ALA A 1 365 ? -5.047 28.977 30.669 1.00 9.81 365 ALA A CA 1
ATOM 2785 C C . ALA A 1 365 ? -3.740 28.887 29.918 1.00 10.76 365 ALA A C 1
ATOM 2786 O O . ALA A 1 365 ? -2.676 29.053 30.595 1.00 11.33 365 ALA A O 1
ATOM 2788 N N . SER A 1 366 ? -3.698 28.603 28.652 1.00 9.45 366 SER A N 1
ATOM 2789 C CA . SER A 1 366 ? -2.371 28.484 27.991 1.00 10.49 366 SER A CA 1
ATOM 2790 C C . SER A 1 366 ? -1.472 29.631 28.262 1.00 13.05 366 SER A C 1
ATOM 2791 O O . SER A 1 366 ? -1.878 30.833 28.301 1.00 13.45 366 SER A O 1
ATOM 2794 N N . VAL A 1 367 ? -0.201 29.344 28.456 1.00 11.32 367 VAL A N 1
ATOM 2795 C CA . VAL A 1 367 ? 0.771 30.376 28.671 1.00 11.52 367 VAL A CA 1
ATOM 2796 C C . VAL A 1 367 ? 0.896 31.239 27.417 1.00 13.44 367 VAL A C 1
ATOM 2797 O O . VAL A 1 367 ? 0.956 30.757 26.307 1.00 15.96 367 VAL A O 1
ATOM 2801 N N . ILE A 1 368 ? 0.825 32.569 27.637 1.00 15.08 368 ILE A N 1
ATOM 2802 C CA . ILE A 1 368 ? 0.942 33.514 26.584 1.00 19.53 368 ILE A CA 1
ATOM 2803 C C . ILE A 1 368 ? 2.450 33.614 26.260 1.00 17.61 368 ILE A C 1
ATOM 2804 O O . ILE A 1 368 ? 3.217 34.069 27.043 1.00 20.48 368 ILE A O 1
ATOM 2809 N N . LEU A 1 369 ? 2.831 33.020 25.177 1.00 17.17 369 LEU A N 1
ATOM 2810 C CA . LEU A 1 369 ? 4.251 32.796 24.879 1.00 16.30 369 LEU A CA 1
ATOM 2811 C C . LEU A 1 369 ? 5.045 34.090 24.574 1.00 20.80 369 LEU A C 1
ATOM 2812 O O . LEU A 1 369 ? 6.161 34.207 24.954 1.00 18.78 369 LEU A O 1
ATOM 2817 N N . GLU A 1 370 ? 4.386 35.062 23.999 1.00 25.44 370 GLU A N 1
ATOM 2818 C CA . GLU A 1 370 ? 4.997 36.425 23.803 1.00 31.54 370 GLU A CA 1
ATOM 2819 C C . GLU A 1 370 ? 5.164 37.105 25.145 1.00 38.46 370 GLU A C 1
ATOM 2820 O O . GLU A 1 370 ? 5.749 38.183 25.198 1.00 52.51 370 GLU A O 1
#

Radius of gyration: 18.83 Å; Cα contacts (8 Å, |Δi|>4): 1084; chains: 1; bounding box: 46×37×47 Å

Sequence (354 aa):
IENSAIALSSGIVSSVANNADNRLEVFGVSTDSSAVWHNWQTAPLPNSSWAGWNKKFNGVVTSKPAVHRNSDGRLEVFVRGTDNALWHNWQTAADTTNTTWSSWQPLYGGITSNPEVCLNSDGRLEVFVRGSSDNALWHIWQTAAHTTNSWSNWKSLGGTLTSNPAAHLNADGRIEVFARGADNALWHIWQTAAHTTDQWSNWQSLKKSSVVITSDPVVVINNCCDGRLEVFARGADSTLRHISQIGSDSVSSWSNWQCLDGVITSAPAAVKNISGQLEVFARGADNTLWRTWQTSHNGPWSNWSSSSFTGIIASAPTVAKNSDGRIEVFVLGLDKALWHLWQTTSSTTSSSWTTWALIGGITLIDASVILE

InterPro domains:
  IPR058502 PLL-like beta propeller [PF26607] (1-372)

Solvent-accessible surface area: 13683 Å² total; per-residue (Å²): 119,132,72,61,28,57,9,62,22,7,7,1,19,31,11,42,0,50,58,56,21,0,4,0,0,0,2,7,98,68,34,5,0,49,3,1,34,5,70,29,47,99,66,130,24,69,48,46,28,27,49,102,17,118,38,83,10,41,0,38,3,12,12,55,91,3,57,57,10,33,0,5,0,0,1,33,5,95,86,72,10,0,66,2,1,41,4,73,44,36,56,54,85,74,42,22,78,32,62,46,15,149,37,36,2,36,0,12,7,43,12,8,40,4,59,51,12,30,0,5,0,0,0,18,2,98,84,62,6,0,71,2,4,41,2,76,44,28,80,55,94,50,39,18,132,53,99,46,27,28,39,72,4,34,0,15,8,11,10,43,53,9,83,88,7,47,0,4,0,0,0,7,5,76,86,25,8,0,74,6,3,45,3,73,35,30,73,50,67,98,42,19,126,45,93,29,16,142,28,42,0,0,0,25,4,33,19,18,54,12,86,76,28,38,0,10,0,0,0,12,0,45,88,12,13,0,47,12,6,12,25,86,17,122,156,49,149,45,39,40,129,32,113,60,31,126,23,67,0,35,0,11,5,14,21,10,46,12,102,67,14,33,0,2,0,0,0,36,0,57,77,56,15,0,35,27,0,77,13,76,54,126,87,15,95,34,18,138,43,50,66,26,122,27,82,4,32,1,2,6,19,22,10,64,10,53,54,9,6,1,5,0,0,2,19,6,128,74,129,6,0,67,12,1,49,4,57,70,41,53,57,125,12,73,49,35,111,39,36,88,8,39,73,22,52,4,64,70,18,26,16,147,24,192

B-factor: mean 14.52, std 9.31, range [5.81, 109.51]